Protein AF-A0A954WHQ9-F1 (afdb_monomer_lite)

Secondary structure (DSSP, 8-state):
-PPPTT-EEEEEETTTEEEEEEEETTEEEEEEEEEETTEEEEEEEP-TT-TT---------HHHHH---B-S------EEETTEEEEE--B---TTSS--S-TTS-SEEEEETTT--EEEEE-TTGGG-SS---PPPEEEEETTEEEEEEE-TTSEEEEEESS--BTTB--EEEEEE-S-TT----TTTT-S--B--SPPEEETTEEEEEEB--GGG-----EEEEE-TT--EE-----

Sequence (239 aa):
MKLPEDVKVESAEAGKKWTATAEVNGSSRQFQLMVAGPRLAVFKTITPDDKHEADTIWVVNMMTELGVSQHNMCSCSVTAVGDILFVNTSNGLDESHINLPAPDAPSFMAMDKNTGEIFWTDKSPTTNILHGQWSSPAVAELGGVPQAIFPGGDGWIYSFKADKGKDGQPELLWKFDANPKETKWILGGRGTRNNIIATPVVYDGLVYVAVGQDPEHGEGDGHLWCIDPNKRGDVSPQL

pLDDT: mean 93.21, std 6.47, range [52.84, 98.81]

Structure (mmCIF, N/CA/C/O backbone):
data_AF-A0A954WHQ9-F1
#
_entry.id   AF-A0A954WHQ9-F1
#
loop_
_atom_site.group_PDB
_atom_site.id
_atom_site.type_symbol
_atom_site.label_atom_id
_atom_site.label_alt_id
_atom_site.label_comp_id
_atom_site.label_asym_id
_atom_site.label_entity_id
_atom_site.label_seq_id
_atom_site.pdbx_PDB_ins_code
_atom_site.Cartn_x
_atom_site.Cartn_y
_atom_site.Cartn_z
_atom_site.occupancy
_atom_site.B_iso_or_equiv
_atom_site.auth_seq_id
_atom_site.auth_comp_id
_atom_site.auth_asym_id
_atom_site.auth_atom_id
_atom_site.pdbx_PDB_model_num
ATOM 1 N N . MET A 1 1 ? -40.296 9.180 35.420 1.00 53.56 1 MET A N 1
ATOM 2 C CA . MET A 1 1 ? -40.127 10.121 34.292 1.00 53.56 1 MET A CA 1
ATOM 3 C C . MET A 1 1 ? -40.445 9.354 33.018 1.00 53.56 1 MET A C 1
ATOM 5 O O . MET A 1 1 ? -39.947 8.244 32.885 1.00 53.56 1 MET A O 1
ATOM 9 N N . LYS A 1 2 ? -41.345 9.855 32.164 1.00 74.94 2 LYS A N 1
ATOM 10 C CA . LYS A 1 2 ? -41.648 9.240 30.860 1.00 74.94 2 LYS A CA 1
ATOM 11 C C . LYS A 1 2 ? -40.631 9.770 29.847 1.00 74.94 2 LYS A C 1
ATOM 13 O O . LYS A 1 2 ? -40.282 10.945 29.934 1.00 74.94 2 LYS A O 1
ATOM 18 N N . LEU A 1 3 ? -40.142 8.919 28.948 1.00 74.38 3 LEU A N 1
ATOM 19 C CA . LEU A 1 3 ? -39.324 9.387 27.829 1.00 74.38 3 LEU A CA 1
ATOM 20 C C . LEU A 1 3 ? -40.194 10.238 26.882 1.00 74.38 3 LEU A C 1
ATOM 22 O O . LEU A 1 3 ? -41.397 9.967 26.790 1.00 74.38 3 LEU A O 1
ATOM 26 N N . PRO A 1 4 ? -39.619 11.257 26.221 1.00 80.62 4 PRO A N 1
ATOM 27 C CA . PRO A 1 4 ? -40.280 11.973 25.131 1.00 80.62 4 PRO A CA 1
ATOM 28 C C . PRO A 1 4 ? -40.783 11.016 24.035 1.00 80.62 4 PRO A C 1
ATOM 30 O O . PRO A 1 4 ? -40.204 9.948 23.834 1.00 80.62 4 PRO A O 1
ATOM 33 N N . GLU A 1 5 ? -41.875 11.372 23.352 1.00 79.69 5 GLU A N 1
ATOM 34 C CA . GLU A 1 5 ? -42.552 10.494 22.375 1.00 79.69 5 GLU A CA 1
ATOM 35 C C . GLU A 1 5 ? -41.704 10.173 21.135 1.00 79.69 5 GLU A C 1
ATOM 37 O O . GLU A 1 5 ? -41.919 9.160 20.473 1.00 79.69 5 GLU A O 1
ATOM 42 N N . ASP A 1 6 ? -40.725 11.019 20.836 1.00 84.19 6 ASP A N 1
ATOM 43 C CA . ASP A 1 6 ? -39.768 10.881 19.742 1.00 84.19 6 ASP A CA 1
ATOM 44 C C . ASP A 1 6 ? -38.592 9.947 20.074 1.00 84.19 6 ASP A C 1
ATOM 46 O O . ASP A 1 6 ? -37.839 9.564 19.177 1.00 84.19 6 ASP A O 1
ATOM 50 N N . VAL A 1 7 ? -38.456 9.517 21.335 1.00 89.31 7 VAL A N 1
ATOM 51 C CA . VAL A 1 7 ? -37.446 8.534 21.741 1.00 89.31 7 VAL A CA 1
ATOM 52 C C . VAL A 1 7 ? -37.965 7.121 21.494 1.00 89.31 7 VAL A C 1
ATOM 54 O O . VAL A 1 7 ? -38.896 6.648 22.149 1.00 89.31 7 VAL A O 1
ATOM 57 N N . LYS A 1 8 ? -37.306 6.394 20.592 1.00 93.44 8 LYS A N 1
ATOM 58 C CA . LYS A 1 8 ? -37.552 4.966 20.358 1.00 93.44 8 LYS A CA 1
ATOM 59 C C . LYS A 1 8 ? -36.596 4.134 21.197 1.00 93.44 8 LYS A C 1
ATOM 61 O O . LYS A 1 8 ? -35.404 4.417 21.220 1.00 93.44 8 LYS A O 1
ATOM 66 N N . VAL A 1 9 ? -37.100 3.100 21.868 1.00 92.88 9 VAL A N 1
ATOM 67 C CA . VAL A 1 9 ? -36.272 2.147 22.622 1.00 92.88 9 VAL A CA 1
ATOM 68 C C . VAL A 1 9 ? -36.580 0.735 22.154 1.00 92.88 9 VAL A C 1
ATOM 70 O O . VAL A 1 9 ? -37.711 0.268 22.266 1.00 92.88 9 VAL A O 1
ATOM 73 N N . GLU A 1 10 ? -35.557 0.047 21.664 1.00 94.38 10 GLU A N 1
ATOM 74 C CA . GLU A 1 10 ? -35.633 -1.318 21.152 1.00 94.38 10 GLU A CA 1
ATOM 75 C C . GLU A 1 10 ? -34.781 -2.241 22.027 1.00 94.38 10 GLU A C 1
ATOM 77 O O . GLU A 1 10 ? -33.687 -1.874 22.458 1.00 94.38 10 GLU A O 1
ATOM 82 N N . SER A 1 11 ? -35.276 -3.440 22.345 1.00 92.94 11 SER A N 1
ATOM 83 C CA . S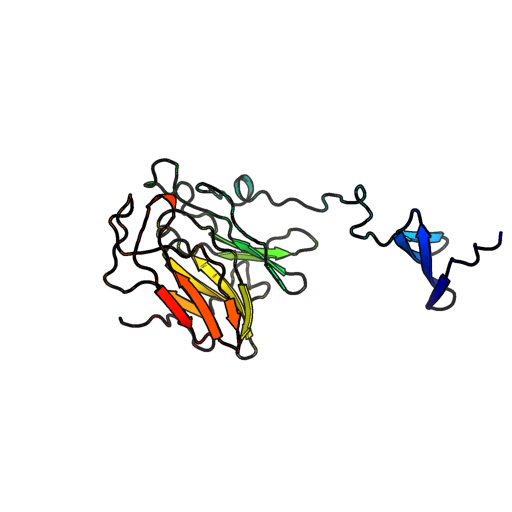ER A 1 11 ? -34.521 -4.402 23.156 1.00 92.94 11 SER A CA 1
ATOM 84 C C . SER A 1 11 ? -33.662 -5.290 22.262 1.00 92.94 11 SER A C 1
ATOM 86 O O . SER A 1 11 ? -34.188 -5.998 21.409 1.00 92.94 11 SER A O 1
ATOM 88 N N . ALA A 1 12 ? -32.348 -5.269 22.491 1.00 87.69 12 ALA A N 1
ATOM 89 C CA . ALA A 1 12 ? -31.396 -6.174 21.849 1.00 87.69 12 ALA A CA 1
ATOM 90 C C . ALA A 1 12 ? -31.233 -7.484 22.646 1.00 87.69 12 ALA A C 1
ATOM 92 O O . ALA A 1 12 ? -31.050 -8.550 22.070 1.00 87.69 12 ALA A O 1
ATOM 93 N N . GLU A 1 13 ? -31.330 -7.413 23.978 1.00 90.69 13 GLU A N 1
ATOM 94 C CA . GLU A 1 13 ? -31.395 -8.569 24.880 1.00 90.69 13 GLU A CA 1
ATOM 95 C C . GLU A 1 13 ? -32.363 -8.228 26.017 1.00 90.69 13 GLU A C 1
ATOM 97 O O . GLU A 1 13 ? -32.126 -7.289 26.786 1.00 90.69 13 GLU A O 1
ATOM 102 N N . ALA A 1 14 ? -33.468 -8.969 26.123 1.00 90.00 14 ALA A N 1
ATOM 103 C CA . ALA A 1 14 ? -34.524 -8.675 27.086 1.00 90.00 14 ALA A CA 1
ATOM 104 C C . ALA A 1 14 ? -33.971 -8.582 28.518 1.00 90.00 14 ALA A C 1
ATOM 106 O O . ALA A 1 14 ? -33.315 -9.497 29.014 1.00 90.00 14 ALA A O 1
ATOM 107 N N . GLY A 1 15 ? -34.224 -7.453 29.183 1.00 88.31 15 GLY A N 1
ATOM 108 C CA . GLY A 1 15 ? -33.775 -7.218 30.558 1.00 88.31 15 GLY A CA 1
ATOM 109 C C . GLY A 1 15 ? -32.288 -6.880 30.716 1.00 88.31 15 GLY A C 1
ATOM 110 O O . GLY A 1 15 ? -31.857 -6.649 31.844 1.00 88.31 15 GLY A O 1
ATOM 111 N N . LYS A 1 16 ? -31.503 -6.830 29.632 1.00 92.94 16 LYS A N 1
ATOM 112 C CA . LYS A 1 16 ? -30.047 -6.632 29.709 1.00 92.94 16 LYS A CA 1
ATOM 113 C C . LYS A 1 16 ? -29.470 -5.624 28.734 1.00 92.94 16 LYS A C 1
ATOM 115 O O . LYS A 1 16 ? -28.504 -4.968 29.113 1.00 92.94 16 LYS A O 1
ATOM 120 N N . LYS A 1 17 ? -29.986 -5.524 27.507 1.00 95.06 17 LYS A N 1
ATOM 121 C CA . LYS A 1 17 ? -29.465 -4.624 26.472 1.00 95.06 17 LYS A CA 1
ATOM 122 C C . LYS A 1 17 ? -30.588 -3.980 25.678 1.00 95.06 17 LYS A C 1
ATOM 124 O O . LYS A 1 17 ? -31.523 -4.653 25.233 1.00 95.06 17 LYS A O 1
ATOM 129 N N . TRP A 1 18 ? -30.449 -2.684 25.449 1.00 95.75 18 TRP A N 1
ATOM 130 C CA . TRP A 1 18 ? -31.379 -1.883 24.669 1.00 95.75 18 TRP A CA 1
ATOM 131 C C . TRP A 1 18 ? -30.626 -0.873 23.825 1.00 95.75 18 TRP A C 1
ATOM 133 O O . TRP A 1 18 ? -29.534 -0.434 24.182 1.00 95.75 18 TRP A O 1
ATOM 143 N N . THR A 1 19 ? -31.263 -0.465 22.745 1.00 95.62 19 THR A N 1
ATOM 144 C CA . THR A 1 19 ? -30.829 0.641 21.912 1.00 95.62 19 THR A CA 1
ATOM 145 C C . THR A 1 19 ? -31.901 1.714 21.985 1.00 95.62 19 THR A C 1
ATOM 147 O O . THR A 1 19 ? -33.063 1.450 21.684 1.00 95.62 19 THR A O 1
ATOM 150 N N . ALA A 1 20 ? -31.523 2.910 22.424 1.00 94.50 20 ALA A N 1
ATOM 151 C CA . ALA A 1 20 ? -32.377 4.086 22.387 1.00 94.50 20 ALA A CA 1
ATOM 152 C C . ALA A 1 20 ? -31.963 4.981 21.217 1.00 94.50 20 ALA A C 1
ATOM 154 O O . ALA A 1 20 ? -30.776 5.254 21.045 1.00 94.50 20 ALA A O 1
ATOM 155 N N . THR A 1 21 ? -32.930 5.463 20.446 1.00 94.25 21 THR A N 1
ATOM 156 C CA . THR A 1 21 ? -32.720 6.390 19.334 1.00 94.25 21 THR A CA 1
ATOM 157 C C . THR A 1 21 ? -33.586 7.626 19.530 1.00 94.25 21 THR A C 1
ATOM 159 O O . THR A 1 21 ? -34.766 7.503 19.855 1.00 94.25 21 THR A O 1
ATOM 162 N N . ALA A 1 22 ? -33.005 8.808 19.341 1.00 92.81 22 ALA A N 1
ATOM 163 C CA . ALA A 1 22 ? -33.682 10.094 19.485 1.00 92.81 22 ALA A CA 1
ATOM 164 C C . ALA A 1 22 ? -33.093 11.129 18.521 1.00 92.81 22 ALA A C 1
ATOM 166 O O . ALA A 1 22 ? -31.920 11.038 18.165 1.00 92.81 22 ALA A O 1
ATOM 167 N N . GLU A 1 23 ? -33.876 12.134 18.141 1.00 90.06 23 GLU A N 1
ATOM 168 C CA . GLU A 1 23 ? -33.361 13.319 17.451 1.00 90.06 23 GLU A CA 1
ATOM 169 C C . GLU A 1 23 ? -32.846 14.330 18.480 1.00 90.06 23 GLU A C 1
ATOM 171 O O . GLU A 1 23 ? -33.575 14.755 19.375 1.00 90.06 23 GLU A O 1
ATOM 176 N N . VAL A 1 24 ? -31.577 14.727 18.375 1.00 86.06 24 VAL A N 1
ATOM 177 C CA . VAL A 1 24 ? -30.962 15.709 19.279 1.00 86.06 24 VAL A CA 1
ATOM 178 C C . VAL A 1 24 ? -30.227 16.744 18.446 1.00 86.06 24 VAL A C 1
ATOM 180 O O . VAL A 1 24 ? -29.284 16.420 17.729 1.00 86.06 24 VAL A O 1
ATOM 183 N N . ASN A 1 25 ? -30.641 18.008 18.565 1.00 84.69 25 ASN A N 1
ATOM 184 C CA . ASN A 1 25 ? -30.066 19.138 17.826 1.00 84.69 25 ASN A CA 1
ATOM 185 C C . ASN A 1 25 ? -30.056 18.943 16.295 1.00 84.69 25 ASN A C 1
ATOM 187 O O . ASN A 1 25 ? -29.132 19.393 15.623 1.00 84.69 25 ASN A O 1
ATOM 191 N N . GLY A 1 26 ? -31.095 18.297 15.754 1.00 87.06 26 GLY A N 1
ATOM 192 C CA . GLY A 1 26 ? -31.253 18.070 14.313 1.00 87.06 26 GLY A CA 1
ATOM 193 C C . GLY A 1 26 ? -30.449 16.894 13.762 1.00 87.06 26 GLY A C 1
ATOM 194 O O . GLY A 1 26 ? -30.305 16.786 12.546 1.00 87.06 26 GLY A O 1
ATOM 195 N N . SER A 1 27 ? -29.927 16.043 14.643 1.00 88.56 27 SER 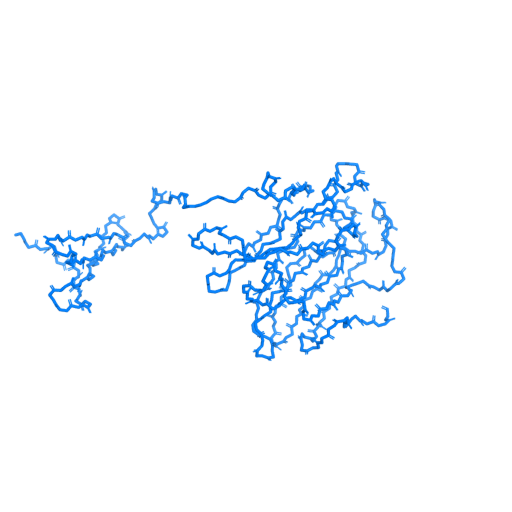A N 1
ATOM 196 C CA . SER A 1 27 ? -29.250 14.820 14.258 1.00 88.56 27 SER A CA 1
ATOM 197 C C . SER A 1 27 ? -29.783 13.614 15.019 1.00 88.56 27 SER A C 1
ATOM 199 O O . SER A 1 27 ? -29.960 13.649 16.243 1.00 88.56 27 SER A O 1
ATOM 201 N N . SER A 1 28 ? -29.905 12.494 14.310 1.00 91.25 28 SER A N 1
ATOM 202 C CA . SER A 1 28 ? -30.234 11.214 14.920 1.00 91.25 28 SER A CA 1
ATOM 203 C C . SER A 1 28 ? -29.101 10.756 15.843 1.00 91.25 28 SER A C 1
ATOM 205 O O . SER A 1 28 ? -27.926 10.711 15.464 1.00 91.25 28 SER A O 1
ATOM 207 N N . ARG A 1 29 ? -29.441 10.430 17.088 1.00 91.94 29 ARG A N 1
ATOM 208 C CA . ARG A 1 29 ? -28.524 9.920 18.109 1.00 91.94 29 ARG A CA 1
ATOM 209 C C . ARG A 1 29 ? -28.966 8.546 18.551 1.00 91.94 29 ARG A C 1
ATOM 211 O O . ARG A 1 29 ? -30.148 8.313 18.793 1.00 91.94 29 ARG A O 1
ATOM 218 N N . GLN A 1 30 ? -27.993 7.657 18.706 1.00 94.38 30 GLN A N 1
ATOM 219 C CA . GLN A 1 30 ? -28.208 6.312 19.207 1.00 94.38 30 GLN A CA 1
ATOM 220 C C . GLN A 1 30 ? -27.392 6.098 20.482 1.00 94.38 30 GLN A C 1
ATOM 222 O O . GLN A 1 30 ? -26.222 6.470 20.558 1.00 94.38 30 GLN A O 1
ATOM 227 N N . PHE A 1 31 ? -28.020 5.485 21.479 1.00 93.38 31 PHE A N 1
ATOM 228 C CA . PHE A 1 31 ? -27.398 5.102 22.735 1.00 93.38 31 PHE A CA 1
ATOM 229 C C . PHE A 1 31 ? -27.609 3.610 22.965 1.00 93.38 31 PHE A C 1
ATOM 231 O O . PHE A 1 31 ? -28.744 3.134 22.954 1.00 93.38 31 PHE A O 1
ATOM 238 N N . GLN A 1 32 ? -26.532 2.870 23.206 1.00 94.50 32 GLN A N 1
ATOM 239 C CA . GLN A 1 32 ? -26.606 1.504 23.706 1.00 94.50 32 GLN A CA 1
ATOM 240 C C . GLN A 1 32 ? -26.638 1.523 25.228 1.00 94.50 32 GLN A C 1
ATOM 242 O O . GLN A 1 32 ? -25.737 2.047 25.879 1.00 94.50 32 GLN A O 1
ATOM 247 N N . LEU A 1 33 ? -27.676 0.928 25.800 1.00 94.62 33 LEU A N 1
ATOM 248 C CA . LEU A 1 33 ? -27.832 0.749 27.233 1.00 94.62 33 LEU A CA 1
ATOM 249 C C . LEU A 1 33 ? -27.623 -0.719 27.562 1.00 94.62 33 LEU A C 1
ATOM 251 O O . LEU A 1 33 ? -28.234 -1.585 26.934 1.00 94.62 33 LEU A O 1
ATOM 255 N N . MET A 1 34 ? -26.810 -1.011 28.571 1.00 95.00 34 MET A N 1
ATOM 256 C CA . MET A 1 34 ? -26.632 -2.381 29.031 1.00 95.00 34 MET A CA 1
ATOM 257 C C . MET A 1 34 ? -26.442 -2.502 30.536 1.00 95.00 34 MET A C 1
ATOM 259 O O . MET A 1 34 ? -25.790 -1.674 31.171 1.00 95.00 34 MET A O 1
ATOM 263 N N . VAL A 1 35 ? -26.980 -3.575 31.109 1.00 94.25 35 VAL A N 1
ATOM 264 C CA . VAL A 1 35 ? -26.699 -3.963 32.493 1.00 94.25 35 VAL A CA 1
ATOM 265 C C . VAL A 1 35 ? -25.327 -4.639 32.537 1.00 94.25 35 VAL A C 1
ATOM 267 O O . VAL A 1 35 ? -25.147 -5.743 32.025 1.00 94.25 35 VAL A O 1
ATOM 270 N N . ALA A 1 36 ? -24.354 -3.970 33.150 1.00 88.12 36 ALA A N 1
ATOM 271 C CA . ALA A 1 36 ? -22.992 -4.448 33.362 1.00 88.12 36 ALA A CA 1
ATOM 272 C C . ALA A 1 36 ? -22.786 -4.739 34.858 1.00 88.12 36 ALA A C 1
ATOM 274 O O . ALA A 1 36 ? -22.373 -3.877 35.641 1.00 88.12 36 ALA A O 1
ATOM 275 N N . GLY A 1 37 ? -23.135 -5.959 35.274 1.00 87.81 37 GLY A N 1
ATOM 276 C CA . GLY A 1 37 ? -23.162 -6.337 36.688 1.00 87.81 37 GLY A CA 1
ATOM 277 C C . GLY A 1 37 ? -24.215 -5.520 37.456 1.00 87.81 37 GLY A C 1
ATOM 278 O O . GLY A 1 37 ? -25.376 -5.532 37.055 1.00 87.81 37 GLY A O 1
ATOM 279 N N . PRO A 1 38 ? -23.857 -4.797 38.536 1.00 92.94 38 PRO A N 1
ATOM 280 C CA . PRO A 1 38 ? -24.808 -3.983 39.297 1.00 92.94 38 PRO A CA 1
ATOM 281 C C . PRO A 1 38 ? -25.076 -2.600 38.677 1.00 92.94 38 PRO A C 1
ATOM 283 O O . PRO A 1 38 ? -25.791 -1.796 39.272 1.00 92.94 38 PRO A O 1
ATOM 286 N N . ARG A 1 39 ? -24.464 -2.272 37.531 1.00 93.94 39 ARG A N 1
ATOM 287 C CA . ARG A 1 39 ? -24.530 -0.938 36.917 1.00 93.94 39 ARG A CA 1
ATOM 288 C C . ARG A 1 39 ? -25.317 -0.964 35.615 1.00 93.94 39 ARG A C 1
ATOM 290 O O . ARG A 1 39 ? -25.234 -1.924 34.856 1.00 93.94 39 ARG A O 1
ATOM 297 N N . LEU A 1 40 ? -26.010 0.134 35.327 1.00 93.06 40 LEU A N 1
ATOM 298 C CA . LEU A 1 40 ? -26.463 0.457 33.978 1.00 93.06 40 LEU A CA 1
ATOM 299 C C . LEU A 1 40 ? -25.361 1.276 33.296 1.00 93.06 40 LEU A C 1
ATOM 301 O O . LEU A 1 40 ? -25.025 2.361 33.766 1.00 93.06 40 LEU A O 1
ATOM 305 N N . ALA A 1 41 ? -24.783 0.744 32.224 1.00 94.44 41 ALA A N 1
ATOM 306 C CA . ALA A 1 41 ? -23.847 1.452 31.361 1.00 94.44 41 ALA A CA 1
ATOM 307 C C . ALA A 1 41 ? -24.594 2.000 30.141 1.00 94.44 41 ALA A C 1
ATOM 309 O O . ALA A 1 41 ? -25.473 1.328 29.598 1.00 94.44 41 ALA A O 1
ATOM 310 N N . VAL A 1 42 ? -24.249 3.217 29.726 1.00 93.50 42 VAL A N 1
ATOM 311 C CA . VAL A 1 42 ? -24.832 3.885 28.560 1.00 93.50 42 VAL A CA 1
ATOM 312 C C . VAL A 1 42 ? -23.690 4.346 27.666 1.00 93.50 42 VAL A C 1
ATOM 314 O O . VAL A 1 42 ? -22.820 5.087 28.115 1.00 93.50 42 VAL A O 1
ATOM 317 N N . PHE A 1 43 ? -23.702 3.907 26.414 1.00 90.19 43 PHE A N 1
ATOM 318 C CA . PHE A 1 43 ? -22.707 4.238 25.402 1.00 90.19 43 PHE A CA 1
ATOM 319 C C . PHE A 1 43 ? -23.389 5.009 24.281 1.00 90.19 43 PHE A C 1
ATOM 321 O O . PHE A 1 43 ? -24.390 4.550 23.738 1.00 90.19 43 PHE A O 1
ATOM 328 N N . LYS A 1 44 ? -22.863 6.180 23.932 1.00 89.44 44 LYS A N 1
ATOM 329 C CA . LYS A 1 44 ? -23.310 6.940 22.763 1.00 89.44 44 LYS A CA 1
ATOM 330 C C . LYS A 1 44 ? -22.628 6.368 21.520 1.00 89.44 44 LYS A C 1
ATOM 332 O O . LYS A 1 44 ? -21.406 6.250 21.499 1.00 89.44 44 LYS A O 1
ATOM 337 N N . THR A 1 45 ? -23.398 6.039 20.490 1.00 89.50 45 THR A N 1
ATOM 338 C CA . THR A 1 45 ? -22.842 5.741 19.168 1.00 89.50 45 THR A CA 1
ATOM 339 C C . THR A 1 45 ? -22.413 7.059 18.532 1.00 89.50 45 THR A C 1
ATOM 341 O O . THR A 1 45 ? -23.255 7.926 18.294 1.00 89.50 45 THR A O 1
ATOM 344 N N . ILE A 1 46 ? -21.114 7.221 18.286 1.00 87.44 46 ILE A N 1
ATOM 345 C CA . ILE A 1 46 ? -20.562 8.415 17.641 1.00 87.44 46 ILE A CA 1
ATOM 346 C C . ILE A 1 46 ? -20.837 8.360 16.135 1.00 87.44 46 ILE A C 1
ATOM 348 O O . ILE A 1 46 ? -20.725 7.309 15.503 1.00 87.44 46 ILE A O 1
ATOM 352 N N . THR A 1 47 ? -21.206 9.500 15.565 1.00 84.94 47 THR A N 1
ATOM 353 C CA . THR A 1 47 ? -21.545 9.683 14.148 1.00 84.94 47 THR A CA 1
ATOM 354 C C . THR A 1 47 ? -20.728 10.833 13.546 1.00 84.94 47 THR A C 1
ATOM 356 O O . THR A 1 47 ? -20.129 11.606 14.292 1.00 84.94 47 THR A O 1
ATOM 359 N N . PRO A 1 48 ? -20.719 11.028 12.214 1.00 85.81 48 PRO A N 1
ATOM 360 C CA . PRO A 1 48 ? -20.077 12.199 11.603 1.00 85.81 48 PRO A CA 1
ATOM 361 C C . PRO A 1 48 ? -20.604 13.564 12.095 1.00 85.81 48 PRO A C 1
ATOM 363 O O . PRO A 1 48 ? -19.916 14.572 11.947 1.00 85.81 48 PRO A O 1
ATOM 366 N N . ASP A 1 49 ? -21.795 13.613 12.706 1.00 85.56 49 ASP A N 1
ATOM 367 C CA . ASP A 1 49 ? -22.356 14.838 13.294 1.00 85.56 49 ASP A CA 1
ATOM 368 C C . ASP A 1 49 ? -21.709 15.216 14.637 1.00 85.56 49 ASP A C 1
ATOM 370 O O . ASP A 1 49 ? -21.869 16.338 15.128 1.00 85.56 49 ASP A O 1
ATOM 374 N N . ASP A 1 50 ? -20.973 14.294 15.249 1.00 85.44 50 ASP A N 1
ATOM 375 C CA . ASP A 1 50 ? -20.339 14.457 16.548 1.00 85.44 50 ASP A CA 1
ATOM 376 C C . ASP A 1 50 ? -18.935 15.067 16.410 1.00 85.44 50 ASP A C 1
ATOM 378 O O . ASP A 1 50 ? -17.909 14.442 16.673 1.00 85.44 50 ASP A O 1
ATOM 382 N N . LYS A 1 51 ? -18.900 16.343 16.010 1.00 82.50 51 LYS A N 1
ATOM 383 C CA . LYS A 1 51 ? -17.689 17.093 15.607 1.00 82.50 51 LYS A CA 1
ATOM 384 C C . LYS A 1 51 ? -16.583 17.227 16.667 1.00 82.50 51 LYS A C 1
ATOM 386 O O . LYS A 1 51 ? -15.515 17.747 16.354 1.00 82.50 51 LYS A O 1
ATOM 391 N N . HIS A 1 52 ? -16.837 16.817 17.908 1.00 82.00 52 HIS A N 1
ATOM 392 C CA . HIS A 1 52 ? -15.920 16.962 19.045 1.00 82.00 52 HIS A CA 1
ATOM 393 C C . HIS A 1 52 ? -15.637 15.644 19.776 1.00 82.00 52 HIS A C 1
ATOM 395 O O . HIS A 1 52 ? -14.999 15.665 20.820 1.00 82.00 52 HIS A O 1
ATOM 401 N N . GLU A 1 53 ? -16.121 14.514 19.256 1.00 77.44 53 GLU A N 1
ATOM 402 C CA . GLU A 1 53 ? -16.005 13.202 19.914 1.00 77.44 53 GLU A CA 1
ATOM 403 C C . GLU A 1 53 ? -14.896 12.331 19.295 1.00 77.44 53 GLU A C 1
ATOM 405 O O . GLU A 1 53 ? -14.765 11.157 19.633 1.00 77.44 53 GLU A O 1
ATOM 410 N N . ALA A 1 54 ? -14.112 12.875 18.358 1.00 76.81 54 ALA A N 1
ATOM 411 C CA . ALA A 1 54 ? -12.956 12.179 17.809 1.00 76.81 54 ALA A CA 1
ATOM 412 C C . ALA A 1 54 ? -11.791 12.247 18.805 1.00 76.81 54 ALA A C 1
ATOM 414 O O . ALA A 1 54 ? -11.371 13.337 19.192 1.00 76.81 54 ALA A O 1
ATOM 415 N N . ASP A 1 55 ? -11.262 11.084 19.179 1.00 80.81 55 ASP A N 1
ATOM 416 C CA . ASP A 1 55 ? -10.074 10.947 20.020 1.00 80.81 55 ASP A CA 1
ATOM 417 C C . ASP A 1 55 ? -8.995 10.145 19.279 1.00 80.81 55 ASP A C 1
ATOM 419 O O . ASP A 1 55 ? -9.287 9.350 18.379 1.00 80.81 55 ASP A O 1
ATOM 423 N N . THR A 1 56 ? -7.735 10.361 19.647 1.00 87.75 56 THR A N 1
ATOM 424 C CA . THR A 1 56 ? -6.604 9.600 19.111 1.00 87.75 56 THR A CA 1
ATOM 425 C C . THR A 1 56 ? -6.448 8.315 19.913 1.00 87.75 56 THR A C 1
ATOM 427 O O . THR A 1 56 ? -5.983 8.335 21.048 1.00 87.75 56 THR A O 1
ATOM 430 N N . ILE A 1 57 ? -6.829 7.183 19.319 1.00 89.81 57 ILE A N 1
ATOM 431 C CA . ILE A 1 57 ? -6.773 5.874 19.992 1.00 89.81 57 ILE A CA 1
ATOM 432 C C . ILE A 1 57 ? -5.343 5.310 19.990 1.00 89.81 57 ILE A C 1
ATOM 434 O O . ILE A 1 57 ? -4.914 4.692 20.961 1.00 89.81 57 ILE A O 1
ATOM 438 N N . TRP A 1 58 ? -4.595 5.549 18.913 1.00 95.19 58 TRP A N 1
ATOM 439 C CA . TRP A 1 58 ? -3.196 5.156 18.763 1.00 95.19 58 TRP A CA 1
ATOM 440 C C . TRP A 1 58 ? -2.496 6.050 17.732 1.00 95.19 58 TRP A C 1
ATOM 442 O O . TRP A 1 58 ? -3.142 6.718 16.923 1.00 95.19 58 TRP A O 1
ATOM 452 N N . VAL A 1 59 ? -1.162 6.060 17.773 1.00 95.69 59 VAL A N 1
ATOM 453 C CA . VAL A 1 59 ? -0.283 6.742 16.813 1.00 95.69 59 VAL A CA 1
ATOM 454 C C . VAL A 1 59 ? 0.877 5.806 16.504 1.00 95.69 59 VAL A C 1
ATOM 456 O O . VAL A 1 59 ? 1.453 5.241 17.429 1.00 95.69 59 VAL A O 1
ATOM 459 N N . VAL A 1 60 ? 1.228 5.679 15.225 1.00 96.00 60 VAL A N 1
ATOM 460 C CA . VAL A 1 60 ? 2.452 5.002 14.775 1.00 96.00 60 VAL A CA 1
ATOM 461 C C . VAL A 1 60 ? 3.321 6.026 14.062 1.00 96.00 60 VAL A C 1
ATOM 463 O O . VAL A 1 60 ? 2.914 6.596 13.047 1.00 96.00 60 VAL A O 1
ATOM 466 N N . ASN A 1 61 ? 4.514 6.287 14.590 1.00 96.06 61 ASN A N 1
ATOM 467 C CA . ASN A 1 61 ? 5.458 7.224 13.994 1.00 96.06 61 ASN A CA 1
ATOM 468 C C . ASN A 1 61 ? 6.462 6.479 13.107 1.00 96.06 61 ASN A C 1
ATOM 470 O O . ASN A 1 61 ? 7.534 6.077 13.555 1.00 96.06 61 ASN A O 1
ATOM 474 N N . MET A 1 62 ? 6.140 6.339 11.819 1.00 96.06 62 MET A N 1
ATOM 475 C CA . MET A 1 62 ? 6.979 5.608 10.857 1.00 96.06 62 MET A CA 1
ATOM 476 C C . MET A 1 62 ? 8.403 6.176 10.717 1.00 96.06 62 MET A C 1
ATOM 478 O O . MET A 1 62 ? 9.327 5.431 10.402 1.00 96.06 62 MET A O 1
ATOM 482 N N . MET A 1 63 ? 8.620 7.468 10.980 1.00 95.25 63 MET A N 1
ATOM 483 C CA . MET A 1 63 ? 9.959 8.060 10.886 1.00 95.25 63 MET A CA 1
ATOM 484 C C . MET A 1 63 ? 10.841 7.638 12.062 1.00 95.25 63 MET A C 1
ATOM 486 O O . MET A 1 63 ? 11.973 7.207 11.864 1.00 95.25 63 MET A O 1
ATOM 490 N N . THR A 1 64 ? 10.336 7.729 13.295 1.00 96.38 64 THR A N 1
ATOM 491 C CA . THR A 1 64 ? 11.140 7.397 14.484 1.00 96.38 64 THR A CA 1
ATOM 492 C C . THR A 1 64 ? 11.152 5.908 14.800 1.00 96.38 64 THR A C 1
ATOM 494 O O . THR A 1 64 ? 12.149 5.410 15.311 1.00 96.38 64 THR A O 1
ATOM 497 N N . GLU A 1 65 ? 10.054 5.200 14.528 1.00 96.19 65 GLU A N 1
ATOM 498 C CA . GLU A 1 65 ? 9.910 3.776 14.856 1.00 96.19 65 GLU A CA 1
ATOM 499 C C . GLU A 1 65 ? 10.442 2.866 13.744 1.00 96.19 65 GLU A C 1
ATOM 501 O O . GLU A 1 65 ? 10.992 1.810 14.043 1.00 96.19 65 GLU A O 1
ATOM 506 N N . LEU A 1 66 ? 10.310 3.273 12.472 1.00 96.44 66 LEU A N 1
ATOM 507 C CA . LEU A 1 66 ? 10.704 2.458 11.311 1.00 96.44 66 LEU A CA 1
ATOM 508 C C . LEU A 1 66 ? 11.859 3.063 10.500 1.00 96.44 66 LEU A C 1
ATOM 510 O O . LEU A 1 66 ? 12.307 2.452 9.532 1.00 96.44 66 LEU A O 1
ATOM 514 N N . GLY A 1 67 ? 12.343 4.250 10.875 1.00 96.69 67 GLY A N 1
ATOM 515 C CA . GLY A 1 67 ? 13.442 4.929 10.187 1.00 96.69 67 GLY A CA 1
ATOM 516 C C . GLY A 1 67 ? 13.079 5.481 8.808 1.00 96.69 67 GLY A C 1
ATOM 517 O O . GLY A 1 67 ? 13.981 5.805 8.045 1.00 96.69 67 GLY A O 1
ATOM 518 N N . VAL A 1 68 ? 11.789 5.569 8.466 1.00 96.81 68 VAL A N 1
ATOM 519 C CA . VAL A 1 68 ? 11.329 6.031 7.147 1.00 96.81 68 VAL A CA 1
ATOM 520 C C . VAL A 1 68 ? 11.754 7.479 6.909 1.00 96.81 68 VAL A C 1
ATOM 522 O O . VAL A 1 68 ? 11.540 8.344 7.760 1.00 96.81 68 VAL A O 1
ATOM 525 N N . SER A 1 69 ? 12.301 7.752 5.723 1.00 96.00 69 SER A N 1
ATOM 526 C CA . SER A 1 69 ? 12.622 9.101 5.260 1.00 96.00 69 SER A CA 1
ATOM 527 C C . SER A 1 69 ? 11.755 9.425 4.052 1.00 96.00 69 SER A C 1
ATOM 529 O O . SER A 1 69 ? 11.914 8.851 2.979 1.00 96.00 69 SER A O 1
ATOM 531 N N . GLN A 1 70 ? 10.764 10.287 4.261 1.00 93.75 70 GLN A N 1
ATOM 532 C CA . GLN A 1 70 ? 9.782 10.598 3.231 1.00 93.75 70 GLN A CA 1
ATOM 533 C C . GLN A 1 70 ? 10.346 11.587 2.222 1.00 93.75 70 GLN A C 1
ATOM 535 O O . GLN A 1 70 ? 10.958 12.579 2.617 1.00 93.75 70 GLN A O 1
ATOM 540 N N . HIS A 1 71 ? 10.061 11.351 0.941 1.00 92.75 71 HIS A N 1
ATOM 541 C CA . HIS A 1 71 ? 10.427 12.281 -0.123 1.00 92.75 71 HIS A CA 1
ATOM 542 C C . HIS A 1 71 ? 9.225 13.093 -0.605 1.00 92.75 71 HIS A C 1
ATOM 544 O O . HIS A 1 71 ? 8.195 12.515 -0.960 1.00 92.75 71 HIS A O 1
ATOM 550 N N . ASN A 1 72 ? 9.373 14.420 -0.640 1.00 87.06 72 ASN A N 1
ATOM 551 C CA . ASN A 1 72 ? 8.382 15.443 -1.016 1.00 87.06 72 ASN A CA 1
ATOM 552 C C . ASN A 1 72 ? 7.064 15.464 -0.208 1.00 87.06 72 ASN A C 1
ATOM 554 O O . ASN A 1 72 ? 6.683 16.505 0.324 1.00 87.06 72 ASN A O 1
ATOM 558 N N . MET A 1 73 ? 6.345 14.345 -0.108 1.00 82.81 73 MET A N 1
ATOM 559 C CA . MET A 1 73 ? 5.070 14.221 0.604 1.00 82.81 73 MET A CA 1
ATOM 560 C C . MET A 1 73 ? 4.849 12.773 1.060 1.00 82.81 73 MET A C 1
ATOM 562 O O . MET A 1 73 ? 5.141 11.833 0.321 1.00 82.81 73 MET A O 1
ATOM 566 N N . CYS A 1 74 ? 4.226 12.577 2.227 1.00 86.75 74 CYS A N 1
ATOM 567 C CA . CYS A 1 74 ? 3.549 11.314 2.525 1.00 86.75 74 CYS A CA 1
ATOM 568 C C . CYS A 1 74 ? 2.236 11.245 1.736 1.00 86.75 74 CYS A C 1
ATOM 570 O O . CYS A 1 74 ? 1.313 12.022 1.983 1.00 86.75 74 CYS A O 1
ATOM 572 N N . SER A 1 75 ? 2.137 10.302 0.802 1.00 90.81 75 SER A N 1
ATOM 573 C CA . SER A 1 75 ? 0.931 10.088 0.001 1.00 90.81 75 SER A CA 1
ATOM 574 C C . SER A 1 75 ? 0.508 8.631 0.090 1.00 90.81 75 SER A C 1
ATOM 576 O O . SER A 1 75 ? 1.097 7.745 -0.525 1.00 90.81 75 SER A O 1
ATOM 578 N N . CYS A 1 76 ? -0.529 8.392 0.888 1.00 94.81 76 CYS A N 1
ATOM 579 C CA . CYS A 1 76 ? -1.170 7.096 1.010 1.00 94.81 76 CYS A CA 1
ATOM 580 C C . CYS A 1 76 ? -2.603 7.280 1.510 1.00 94.81 76 CYS A C 1
ATOM 582 O O . CYS A 1 76 ? -2.836 7.624 2.669 1.00 94.81 76 CYS A O 1
ATOM 584 N N . SER A 1 77 ? -3.579 6.979 0.658 1.00 95.88 77 SER A N 1
ATOM 585 C CA . SER A 1 77 ? -4.922 6.642 1.122 1.00 95.88 77 SER A CA 1
ATOM 586 C C . SER A 1 77 ? -4.850 5.250 1.739 1.00 95.88 77 SER A C 1
ATOM 588 O O . SER A 1 77 ? -4.810 4.244 1.028 1.00 95.88 77 SER A O 1
ATOM 590 N N . VAL A 1 78 ? -4.751 5.199 3.069 1.00 96.31 78 VAL A N 1
ATOM 591 C CA . VAL A 1 78 ? -4.669 3.941 3.820 1.00 96.31 78 VAL A CA 1
ATOM 592 C C . VAL A 1 78 ? -5.848 3.052 3.438 1.00 96.31 78 VAL A C 1
ATOM 594 O O . VAL A 1 78 ? -7.006 3.446 3.577 1.00 96.31 78 VAL A O 1
ATOM 597 N N . THR A 1 79 ? -5.548 1.850 2.950 1.00 96.44 79 THR A N 1
ATOM 598 C CA . THR A 1 79 ? -6.576 0.906 2.502 1.00 96.44 79 THR A CA 1
ATOM 599 C C . THR A 1 79 ? -6.800 -0.148 3.571 1.00 96.44 79 THR A C 1
ATOM 601 O O . THR A 1 79 ? -5.843 -0.694 4.113 1.00 96.44 79 THR A O 1
ATOM 604 N N . ALA A 1 80 ? -8.061 -0.435 3.883 1.00 96.06 80 ALA A N 1
ATOM 605 C CA . ALA A 1 80 ? -8.435 -1.369 4.936 1.00 96.06 80 ALA A CA 1
ATOM 606 C C . ALA A 1 80 ? -9.159 -2.597 4.373 1.00 96.06 80 ALA A C 1
ATOM 608 O O . ALA A 1 80 ? -10.042 -2.457 3.526 1.00 96.06 80 ALA A O 1
ATOM 609 N N . VAL A 1 81 ? -8.854 -3.781 4.907 1.00 94.81 81 VAL A N 1
ATOM 610 C CA . VAL A 1 81 ? -9.671 -4.993 4.742 1.00 94.81 81 VAL A CA 1
ATOM 611 C C . VAL A 1 81 ? -9.883 -5.638 6.101 1.00 94.81 81 VAL A C 1
ATOM 613 O O . VAL A 1 81 ? -8.938 -6.072 6.759 1.00 94.81 81 VAL A O 1
ATOM 616 N N . GLY A 1 82 ? -11.147 -5.678 6.531 1.00 95.06 82 GLY A N 1
ATOM 617 C CA . GLY A 1 82 ? -11.491 -6.039 7.903 1.00 95.06 82 GLY A CA 1
ATOM 618 C C . GLY A 1 82 ? -10.766 -5.128 8.897 1.00 95.06 82 GLY A C 1
ATOM 619 O O . GLY A 1 82 ? -10.903 -3.904 8.839 1.00 95.06 82 GLY A O 1
ATOM 620 N N . ASP A 1 83 ? -9.971 -5.744 9.769 1.00 97.12 83 ASP A N 1
ATOM 621 C CA . ASP A 1 83 ? -9.177 -5.071 10.801 1.00 97.12 83 ASP A CA 1
ATOM 622 C C . ASP A 1 83 ? -7.715 -4.821 10.392 1.00 97.12 83 ASP A C 1
ATOM 62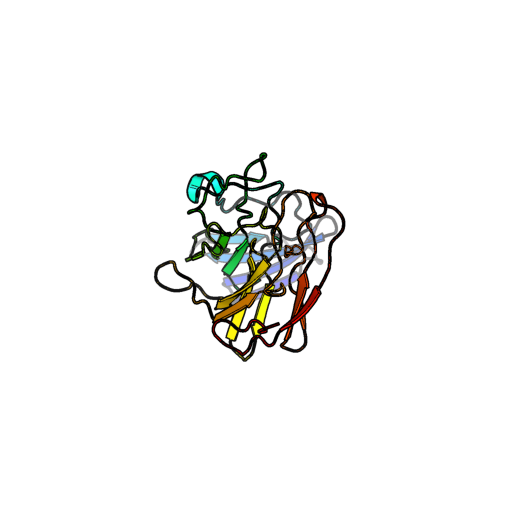4 O O . ASP A 1 83 ? -6.912 -4.407 11.224 1.00 97.12 83 ASP A O 1
ATOM 628 N N . ILE A 1 84 ? -7.344 -5.072 9.133 1.00 98.56 84 ILE A N 1
ATOM 629 C CA . ILE A 1 84 ? -5.983 -4.848 8.634 1.00 98.56 84 ILE A CA 1
ATOM 630 C C . ILE A 1 84 ? -5.951 -3.558 7.816 1.00 98.56 84 ILE A C 1
ATOM 632 O O . ILE A 1 84 ? -6.754 -3.382 6.898 1.00 98.56 84 ILE A O 1
ATOM 636 N N . LEU A 1 85 ? -5.010 -2.673 8.134 1.00 98.69 85 LEU A N 1
ATOM 637 C CA . LEU A 1 85 ? -4.657 -1.500 7.338 1.00 98.69 85 LEU A CA 1
ATOM 638 C C . LEU A 1 85 ? -3.395 -1.791 6.529 1.00 98.69 85 LEU A C 1
ATOM 640 O O . LEU A 1 85 ? -2.443 -2.338 7.076 1.00 98.69 85 LEU A O 1
ATOM 644 N N . PHE A 1 86 ? -3.373 -1.370 5.269 1.00 98.62 86 PHE A N 1
ATOM 645 C CA . PHE A 1 86 ? -2.218 -1.435 4.378 1.00 98.62 86 PHE A CA 1
ATOM 646 C C . PHE A 1 86 ? -1.733 -0.023 4.055 1.00 98.62 86 PHE A C 1
ATOM 648 O O . PHE A 1 86 ? -2.525 0.834 3.642 1.00 98.62 86 PHE A O 1
ATOM 655 N N . VAL A 1 87 ? -0.436 0.216 4.248 1.00 98.25 87 VAL A N 1
ATOM 656 C CA . VAL A 1 87 ? 0.151 1.561 4.253 1.00 98.25 87 VAL A CA 1
ATOM 657 C C . VAL A 1 87 ? 1.412 1.593 3.393 1.00 98.25 87 VAL A C 1
ATOM 659 O O . VAL A 1 87 ? 2.348 0.834 3.634 1.00 98.25 87 VAL A O 1
ATOM 662 N N . ASN A 1 88 ? 1.440 2.493 2.407 1.00 97.69 88 ASN A N 1
ATOM 663 C CA . ASN A 1 88 ? 2.671 2.939 1.755 1.00 97.69 88 ASN A CA 1
ATOM 664 C C . ASN A 1 88 ? 3.353 3.964 2.671 1.00 97.69 88 ASN A C 1
ATOM 666 O O . ASN A 1 88 ? 2.718 4.928 3.102 1.00 97.69 88 ASN A O 1
ATOM 670 N N . THR A 1 89 ? 4.628 3.748 2.987 1.00 96.88 89 THR A N 1
ATOM 671 C CA . THR A 1 89 ? 5.367 4.580 3.950 1.00 96.88 89 THR A CA 1
ATOM 672 C C . THR A 1 89 ? 5.879 5.892 3.351 1.00 96.88 89 THR A C 1
ATOM 674 O O . THR A 1 89 ? 6.249 6.806 4.092 1.00 96.88 89 THR A O 1
ATOM 677 N N . SER A 1 90 ? 5.891 5.991 2.020 1.00 96.31 90 SER A N 1
ATOM 678 C CA . SER A 1 90 ? 6.484 7.080 1.245 1.00 96.31 90 SER A CA 1
ATOM 679 C C . SER A 1 90 ? 7.996 7.250 1.405 1.00 96.31 90 SER A C 1
ATOM 681 O O . SER A 1 90 ? 8.510 8.332 1.125 1.00 96.31 90 SER A O 1
ATOM 683 N N . ASN A 1 91 ? 8.715 6.194 1.808 1.00 97.06 91 ASN A N 1
ATOM 684 C CA . ASN A 1 91 ? 10.179 6.199 1.839 1.00 97.06 91 ASN A CA 1
ATOM 685 C C . ASN A 1 91 ? 10.756 6.595 0.465 1.00 97.06 91 ASN A C 1
ATOM 687 O O . ASN A 1 91 ? 10.258 6.149 -0.571 1.00 97.06 91 ASN A O 1
ATOM 691 N N . GLY A 1 92 ? 11.781 7.441 0.437 1.00 95.81 92 GLY A N 1
ATOM 692 C CA . GLY A 1 92 ? 12.308 7.981 -0.814 1.00 95.81 92 GLY A CA 1
ATOM 693 C C . GLY A 1 92 ? 13.652 8.680 -0.671 1.00 95.81 92 GLY A C 1
ATOM 694 O O . GLY A 1 92 ? 14.302 8.592 0.369 1.00 95.81 92 GLY A O 1
ATOM 695 N N . LEU A 1 93 ? 14.087 9.321 -1.755 1.00 95.12 93 LEU A N 1
ATOM 696 C CA . LEU A 1 93 ? 15.365 10.031 -1.811 1.00 95.12 93 LEU A CA 1
ATOM 697 C C . LEU A 1 93 ? 15.371 11.290 -0.925 1.00 95.12 93 LEU A C 1
ATOM 699 O O . LEU A 1 93 ? 14.340 11.728 -0.426 1.00 95.12 93 LEU A O 1
ATOM 703 N N . ASP A 1 94 ? 16.556 11.858 -0.710 1.00 93.25 94 ASP A N 1
ATOM 704 C CA . ASP A 1 94 ? 16.711 13.185 -0.110 1.00 93.25 94 ASP A CA 1
ATOM 705 C C . ASP A 1 94 ? 16.444 14.319 -1.118 1.00 93.25 94 ASP A C 1
ATOM 707 O O . ASP A 1 94 ? 16.241 14.100 -2.313 1.00 93.25 94 ASP A O 1
ATOM 711 N N . GLU A 1 95 ? 16.531 15.562 -0.641 1.00 90.06 95 GLU A N 1
ATOM 712 C CA . GLU A 1 95 ? 16.386 16.788 -1.442 1.00 90.06 95 GLU A CA 1
ATOM 713 C C . GLU A 1 95 ? 17.390 16.920 -2.604 1.00 90.06 95 GLU A C 1
ATOM 715 O O . GLU A 1 95 ? 17.201 17.748 -3.493 1.00 90.06 95 GLU A O 1
ATOM 720 N N . SER A 1 96 ? 18.470 16.128 -2.614 1.00 89.94 96 SER A N 1
ATOM 721 C CA . SER A 1 96 ? 19.408 16.098 -3.742 1.00 89.94 96 SER A CA 1
ATOM 722 C C . SER A 1 96 ? 18.913 15.223 -4.894 1.00 89.94 96 SER A C 1
ATOM 724 O O . SER A 1 96 ? 19.474 15.289 -5.989 1.00 89.94 96 SER A O 1
ATOM 726 N N . HIS A 1 97 ? 17.883 14.405 -4.650 1.00 89.12 97 HIS A N 1
ATOM 727 C CA . HIS A 1 97 ? 17.320 13.418 -5.574 1.00 89.12 97 HIS A CA 1
ATOM 728 C C . HIS A 1 97 ? 18.339 12.361 -6.024 1.00 89.12 97 HIS A C 1
ATOM 730 O O . HIS A 1 97 ? 18.233 11.795 -7.114 1.00 89.12 97 HIS A O 1
ATOM 736 N N . ILE A 1 98 ? 19.356 12.114 -5.192 1.00 89.44 98 ILE A N 1
ATOM 737 C CA . ILE A 1 98 ? 20.457 11.187 -5.485 1.00 89.44 98 ILE A CA 1
ATOM 738 C C . ILE A 1 98 ? 20.610 10.149 -4.376 1.00 89.44 98 ILE A C 1
ATOM 740 O O . ILE A 1 98 ? 20.766 8.965 -4.677 1.00 89.44 98 ILE A O 1
ATOM 744 N N . ASN A 1 99 ? 20.585 10.557 -3.104 1.00 94.00 99 ASN A N 1
ATOM 745 C CA . ASN A 1 99 ? 20.822 9.629 -2.001 1.00 94.00 99 ASN A CA 1
ATOM 746 C C . ASN A 1 99 ? 19.502 9.112 -1.442 1.00 94.00 99 ASN A C 1
ATOM 748 O O . ASN A 1 99 ? 18.560 9.877 -1.273 1.00 94.00 99 ASN A O 1
ATOM 752 N N . LEU A 1 100 ? 19.467 7.827 -1.093 1.00 96.19 100 LEU A N 1
ATOM 753 C CA . LEU A 1 100 ? 18.391 7.224 -0.313 1.00 96.19 100 LEU A CA 1
ATOM 754 C C . LEU A 1 100 ? 18.803 7.223 1.169 1.00 96.19 100 LEU A C 1
ATOM 756 O O . LEU A 1 100 ? 19.674 6.428 1.531 1.00 96.19 100 LEU A O 1
ATOM 760 N N . PRO A 1 101 ? 18.224 8.078 2.036 1.00 96.81 101 PRO A N 1
ATOM 761 C CA . PRO A 1 101 ? 18.671 8.210 3.427 1.00 96.81 101 PRO A CA 1
ATOM 762 C C . PRO A 1 101 ? 18.402 6.965 4.269 1.00 96.81 101 PRO A C 1
ATOM 764 O O . PRO A 1 101 ? 19.159 6.656 5.187 1.00 96.81 101 PRO A O 1
ATOM 767 N N . ALA A 1 102 ? 17.320 6.252 3.950 1.00 96.94 102 ALA A N 1
ATOM 768 C CA . ALA A 1 102 ? 16.824 5.123 4.720 1.00 96.94 102 ALA A CA 1
ATOM 769 C C . ALA A 1 102 ? 16.670 3.864 3.840 1.00 96.94 102 ALA A C 1
ATOM 771 O O . ALA A 1 102 ? 15.550 3.426 3.575 1.00 96.94 102 ALA A O 1
ATOM 772 N N . PRO A 1 103 ? 17.780 3.263 3.365 1.00 96.00 103 PRO A N 1
ATOM 773 C CA . PRO A 1 103 ? 17.747 2.142 2.417 1.00 96.00 103 PRO A CA 1
ATOM 774 C C . PRO A 1 103 ? 17.189 0.838 3.005 1.00 96.00 103 PRO A C 1
ATOM 776 O O . PRO A 1 103 ? 16.765 -0.044 2.258 1.00 96.00 103 PRO A O 1
ATOM 779 N N . ASP A 1 104 ? 17.195 0.716 4.334 1.00 96.00 104 ASP A N 1
ATOM 780 C CA . ASP A 1 104 ? 16.670 -0.441 5.062 1.00 96.00 104 ASP A CA 1
ATOM 781 C C . ASP A 1 104 ? 15.267 -0.207 5.643 1.00 96.00 104 ASP A C 1
ATOM 783 O O . ASP A 1 104 ? 14.679 -1.136 6.201 1.00 96.00 104 ASP A O 1
ATOM 787 N N . ALA A 1 105 ? 14.722 1.010 5.519 1.00 97.50 105 ALA A N 1
ATOM 788 C CA . ALA A 1 105 ? 13.377 1.313 5.991 1.00 97.50 105 ALA A CA 1
ATOM 789 C C . ALA A 1 105 ? 12.317 0.650 5.096 1.00 97.50 105 ALA A C 1
ATOM 791 O O . ALA A 1 105 ? 12.532 0.467 3.892 1.00 97.50 105 ALA A O 1
ATOM 792 N N . PRO A 1 106 ? 11.160 0.280 5.665 1.00 97.69 106 PRO A N 1
ATOM 793 C CA . PRO A 1 106 ? 10.102 -0.341 4.897 1.00 97.69 106 PRO A CA 1
ATOM 794 C C . PRO A 1 106 ? 9.428 0.659 3.960 1.00 97.69 106 PRO A C 1
ATOM 796 O O . PRO A 1 106 ? 9.308 1.846 4.264 1.00 97.69 106 PRO A O 1
ATOM 799 N N . SER A 1 107 ? 8.933 0.139 2.845 1.00 97.81 107 SER A N 1
ATOM 800 C CA . SER A 1 107 ? 8.175 0.865 1.824 1.00 97.81 107 SER A CA 1
ATOM 801 C C . SER A 1 107 ? 6.679 0.546 1.893 1.00 97.81 107 SER A C 1
ATOM 803 O O . SER A 1 107 ? 5.845 1.369 1.514 1.00 97.81 107 SER A O 1
ATOM 805 N N . PHE A 1 108 ? 6.327 -0.634 2.412 1.00 98.44 108 PHE A N 1
ATOM 806 C CA . PHE A 1 108 ? 4.950 -1.088 2.574 1.00 98.44 108 PHE A CA 1
ATOM 807 C C . PHE A 1 108 ? 4.775 -1.836 3.895 1.00 98.44 108 PHE A C 1
ATOM 809 O O . PHE A 1 108 ? 5.702 -2.482 4.382 1.00 98.44 108 PHE A O 1
ATOM 816 N N . MET A 1 109 ? 3.596 -1.752 4.503 1.00 98.44 109 MET A N 1
ATOM 817 C CA . MET A 1 109 ? 3.321 -2.426 5.773 1.00 98.44 109 MET A CA 1
ATOM 818 C C . MET A 1 109 ? 1.845 -2.766 5.941 1.00 98.44 109 MET A C 1
ATOM 820 O O . MET A 1 109 ? 0.976 -2.094 5.376 1.00 98.44 109 MET A O 1
ATOM 824 N N . ALA A 1 110 ? 1.580 -3.773 6.774 1.00 98.75 110 ALA A N 1
ATOM 825 C CA . ALA A 1 110 ? 0.250 -4.065 7.289 1.00 98.75 110 ALA A CA 1
ATOM 826 C C . ALA A 1 110 ? 0.203 -3.933 8.811 1.00 98.75 110 ALA A C 1
ATOM 828 O O . ALA A 1 110 ? 1.124 -4.358 9.511 1.00 98.75 110 ALA A O 1
ATOM 829 N N . MET A 1 111 ? -0.891 -3.378 9.325 1.00 98.44 111 MET A N 1
ATOM 830 C CA . MET A 1 111 ? -1.065 -3.111 10.753 1.00 98.44 111 MET A CA 1
ATOM 831 C C . MET A 1 111 ? -2.507 -3.322 11.219 1.00 98.44 111 MET A C 1
ATOM 833 O O . MET A 1 111 ? -3.446 -3.285 10.421 1.00 98.44 111 M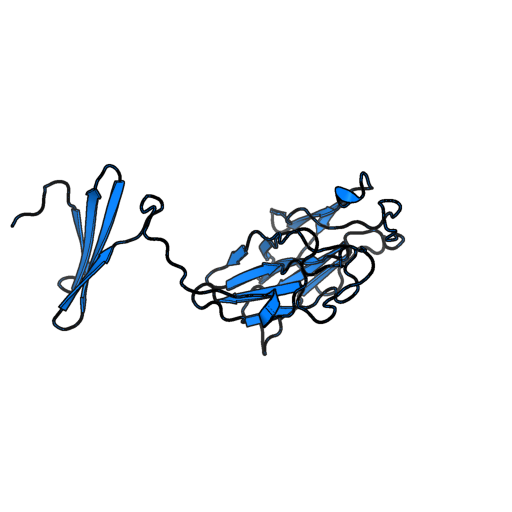ET A O 1
ATOM 837 N N . ASP A 1 112 ? -2.683 -3.541 12.516 1.00 98.31 112 ASP A N 1
ATOM 838 C CA . ASP A 1 112 ? -3.983 -3.675 13.161 1.00 98.31 112 ASP A CA 1
ATOM 839 C C . ASP A 1 112 ? -4.671 -2.308 13.268 1.00 98.31 112 ASP A C 1
ATOM 841 O O . ASP A 1 112 ? -4.158 -1.367 13.879 1.00 98.31 112 ASP A O 1
ATOM 845 N N . LYS A 1 113 ? -5.869 -2.203 12.696 1.00 96.88 113 LYS A N 1
ATOM 846 C CA . LYS A 1 113 ? -6.693 -0.989 12.704 1.00 96.88 113 LYS A CA 1
ATOM 847 C C . LYS A 1 113 ? -7.092 -0.539 14.112 1.00 96.88 113 LYS A C 1
ATOM 849 O O . LYS A 1 113 ? -7.358 0.643 14.329 1.00 96.88 113 LYS A O 1
ATOM 854 N N . ASN A 1 114 ? -7.194 -1.466 15.055 1.00 96.19 114 ASN A N 1
ATOM 855 C CA . ASN A 1 114 ? -7.727 -1.214 16.388 1.00 96.19 114 ASN A CA 1
ATOM 856 C C . ASN A 1 114 ? -6.624 -0.887 17.398 1.00 96.19 114 ASN A C 1
ATOM 858 O O . ASN A 1 114 ? -6.884 -0.142 18.342 1.00 96.19 114 ASN A O 1
ATOM 862 N N . THR A 1 115 ? -5.413 -1.419 17.209 1.00 96.75 115 THR A N 1
ATOM 863 C CA . THR A 1 115 ? -4.312 -1.266 18.178 1.00 96.75 115 THR A CA 1
ATOM 864 C C . THR A 1 115 ? -3.123 -0.463 17.659 1.00 96.75 115 THR A C 1
ATOM 866 O O . THR A 1 115 ? -2.348 0.038 18.469 1.00 96.75 115 THR A O 1
ATOM 869 N N . GLY A 1 116 ? -2.958 -0.343 16.339 1.00 97.06 116 GLY A N 1
ATOM 870 C CA . GLY A 1 116 ? -1.757 0.225 15.729 1.00 97.06 116 GLY A CA 1
ATOM 871 C C . GLY A 1 116 ? -0.568 -0.743 15.660 1.00 97.06 116 GLY A C 1
ATOM 872 O O . GLY A 1 116 ? 0.502 -0.357 15.199 1.00 97.06 116 GLY A O 1
ATOM 873 N N . GLU A 1 117 ? -0.726 -1.998 16.094 1.00 98.00 117 GLU A N 1
ATOM 874 C CA . GLU A 1 117 ? 0.334 -3.010 16.024 1.00 98.00 117 GLU A CA 1
ATOM 875 C C . GLU A 1 117 ? 0.690 -3.341 14.570 1.00 98.00 117 GLU A C 1
ATOM 877 O O . GLU A 1 117 ? -0.185 -3.597 13.746 1.00 98.00 117 GLU A O 1
ATOM 882 N N . ILE A 1 118 ? 1.983 -3.378 14.254 1.00 98.56 118 ILE A N 1
ATOM 883 C CA . ILE A 1 118 ? 2.474 -3.727 12.919 1.00 98.56 118 ILE A CA 1
ATOM 884 C C . ILE A 1 118 ? 2.548 -5.249 12.797 1.00 98.56 118 ILE A C 1
ATOM 886 O O . ILE A 1 118 ? 3.303 -5.894 13.521 1.00 98.56 118 ILE A O 1
ATOM 890 N N . PHE A 1 119 ? 1.801 -5.823 11.853 1.00 98.69 119 PHE A N 1
ATOM 891 C CA . PHE A 1 119 ? 1.854 -7.258 11.571 1.00 98.69 119 PHE A CA 1
ATOM 892 C C . PHE A 1 119 ? 3.098 -7.633 10.777 1.00 98.69 119 PHE A C 1
ATOM 894 O O . PHE A 1 119 ? 3.760 -8.620 11.090 1.00 98.69 119 PHE A O 1
ATOM 901 N N . TRP A 1 120 ? 3.407 -6.857 9.740 1.00 98.81 120 TRP A N 1
ATOM 902 C CA . TRP A 1 120 ? 4.579 -7.065 8.902 1.00 98.81 120 TRP A CA 1
ATOM 903 C C . TRP A 1 120 ? 4.970 -5.794 8.166 1.00 98.81 120 TRP A C 1
ATOM 905 O O . TRP A 1 120 ? 4.163 -4.878 7.972 1.00 98.81 120 TRP A O 1
ATOM 915 N N . THR A 1 121 ? 6.216 -5.779 7.709 1.00 98.69 121 THR A N 1
ATOM 916 C CA . THR A 1 121 ? 6.755 -4.748 6.831 1.00 98.69 121 THR A CA 1
ATOM 917 C C . THR A 1 121 ? 7.419 -5.386 5.616 1.00 98.69 121 THR A C 1
ATOM 919 O O . THR A 1 121 ? 7.921 -6.506 5.675 1.00 98.69 121 THR A O 1
ATOM 922 N N . ASP A 1 122 ? 7.411 -4.671 4.499 1.00 98.62 122 ASP A N 1
ATOM 923 C CA . ASP A 1 122 ? 8.146 -5.007 3.290 1.00 98.62 122 ASP A CA 1
ATOM 924 C C . ASP A 1 122 ? 8.990 -3.810 2.861 1.00 98.62 122 ASP A C 1
ATOM 926 O O . ASP A 1 122 ? 8.569 -2.653 2.941 1.00 98.62 122 ASP A O 1
ATOM 930 N N . LYS A 1 123 ? 10.205 -4.106 2.407 1.00 97.31 123 LYS A N 1
ATOM 931 C CA . LYS A 1 123 ? 11.176 -3.101 1.979 1.00 97.31 123 LYS A CA 1
ATOM 932 C C . LYS A 1 123 ? 11.340 -3.034 0.471 1.00 97.31 123 LYS A C 1
ATOM 934 O O . LYS A 1 123 ? 12.275 -2.388 0.020 1.00 97.31 123 LYS A O 1
ATOM 939 N N . SER A 1 124 ? 10.517 -3.721 -0.321 1.00 97.38 124 SER A N 1
ATOM 940 C CA . SER A 1 124 ? 10.593 -3.606 -1.777 1.00 97.38 124 SER A CA 1
ATOM 941 C C . SER A 1 124 ? 10.257 -2.161 -2.177 1.00 97.38 124 SER A C 1
ATOM 943 O O . SER A 1 124 ? 9.263 -1.618 -1.704 1.00 97.38 124 SER A O 1
ATOM 945 N N . PRO A 1 125 ? 11.053 -1.506 -3.034 1.00 96.69 125 PRO A N 1
ATOM 946 C CA . PRO A 1 125 ? 12.063 -2.092 -3.915 1.00 96.69 125 PRO A CA 1
ATOM 947 C C . PRO A 1 125 ? 13.516 -1.891 -3.440 1.00 96.69 125 PRO A C 1
ATOM 949 O O . PRO A 1 125 ? 14.444 -1.896 -4.251 1.00 96.69 125 PRO A O 1
ATOM 952 N N . THR A 1 126 ? 13.706 -1.700 -2.135 1.00 95.38 126 THR A N 1
ATOM 953 C CA . THR A 1 126 ? 14.958 -1.404 -1.430 1.00 95.38 126 THR A CA 1
ATOM 954 C C . THR A 1 126 ? 15.618 -0.139 -1.963 1.00 95.38 126 THR A C 1
ATOM 956 O O . THR A 1 126 ? 15.044 0.942 -1.899 1.00 95.38 126 THR A O 1
ATOM 959 N N . THR A 1 127 ? 16.812 -0.256 -2.529 1.00 95.88 127 THR A N 1
ATOM 960 C CA . THR A 1 127 ? 17.593 0.861 -3.052 1.00 95.88 127 THR A CA 1
ATOM 961 C C . THR A 1 127 ? 17.207 1.249 -4.476 1.00 95.88 127 THR A C 1
ATOM 963 O O . THR A 1 127 ? 17.825 2.148 -5.032 1.00 95.88 127 THR A O 1
ATOM 966 N N . ASN A 1 128 ? 16.225 0.579 -5.091 1.00 95.75 128 ASN A N 1
ATOM 967 C CA . ASN A 1 128 ? 15.805 0.860 -6.471 1.00 95.75 128 ASN A CA 1
ATOM 968 C C . ASN A 1 128 ? 14.715 1.938 -6.577 1.00 95.75 128 ASN A C 1
ATOM 970 O O . ASN A 1 128 ? 14.137 2.111 -7.649 1.00 95.75 128 ASN A O 1
ATOM 974 N N . ILE A 1 129 ? 14.412 2.645 -5.485 1.00 96.12 129 ILE A N 1
ATOM 975 C CA . ILE A 1 129 ? 13.472 3.768 -5.502 1.00 96.12 129 ILE A CA 1
ATOM 976 C C . ILE A 1 129 ? 14.006 4.837 -6.466 1.00 96.12 129 ILE A C 1
ATOM 978 O O . ILE A 1 129 ? 15.122 5.325 -6.301 1.00 96.12 129 ILE A O 1
ATOM 982 N N . LEU A 1 130 ? 13.212 5.184 -7.483 1.00 93.94 130 LEU A N 1
ATOM 983 C CA . LEU A 1 130 ? 13.587 6.149 -8.519 1.00 93.94 130 LEU A CA 1
ATOM 984 C C . LEU A 1 130 ? 13.635 7.573 -7.964 1.00 93.94 130 LEU A C 1
ATOM 986 O O . LEU A 1 130 ? 14.555 8.326 -8.275 1.00 93.94 130 LEU A O 1
ATOM 990 N N . HIS A 1 131 ? 12.627 7.933 -7.166 1.00 92.81 131 HIS A N 1
ATOM 991 C CA . HIS A 1 131 ? 12.500 9.261 -6.572 1.00 92.81 131 HIS A CA 1
ATOM 992 C C . HIS A 1 131 ? 11.791 9.200 -5.212 1.00 92.81 131 HIS A C 1
ATOM 994 O O . HIS A 1 131 ? 12.398 9.433 -4.171 1.00 92.81 131 HIS A O 1
ATOM 1000 N N . GLY A 1 132 ? 10.527 8.786 -5.198 1.00 92.38 132 GLY A N 1
ATOM 1001 C CA . GLY A 1 132 ? 9.752 8.563 -3.982 1.00 92.38 132 GLY A CA 1
ATOM 1002 C C . GLY A 1 132 ? 8.618 7.574 -4.216 1.00 92.38 132 GLY A C 1
ATOM 1003 O O . GLY A 1 132 ? 8.544 6.923 -5.261 1.00 92.38 132 GLY A O 1
ATOM 1004 N N . GLN A 1 133 ? 7.746 7.426 -3.220 1.00 93.81 133 GLN A N 1
ATOM 1005 C CA . GLN A 1 133 ? 6.672 6.433 -3.226 1.00 93.81 133 GLN A CA 1
ATOM 1006 C C . GLN A 1 133 ? 5.350 7.083 -2.823 1.00 93.81 133 GLN A C 1
ATOM 1008 O O . GLN A 1 133 ? 5.101 7.337 -1.647 1.00 93.81 133 GLN A O 1
ATOM 1013 N N . TRP A 1 134 ? 4.484 7.347 -3.802 1.00 94.31 134 TRP A N 1
ATOM 1014 C CA . TRP A 1 134 ? 3.301 8.194 -3.578 1.00 94.31 134 TRP A CA 1
ATOM 1015 C C . TRP A 1 134 ? 1.971 7.569 -3.976 1.00 94.31 134 TRP A C 1
ATOM 1017 O O . TRP A 1 134 ? 0.919 8.170 -3.742 1.00 94.31 134 TRP A O 1
ATOM 1027 N N . SER A 1 135 ? 1.988 6.377 -4.573 1.00 95.44 135 SER A N 1
ATOM 1028 C CA . SER A 1 135 ? 0.742 5.691 -4.880 1.00 95.44 135 SER A CA 1
ATOM 1029 C C . SER A 1 135 ? 0.139 5.060 -3.634 1.00 95.44 135 SER A C 1
ATOM 1031 O O . SER A 1 135 ? 0.823 4.400 -2.848 1.00 95.44 135 SER A O 1
ATOM 1033 N N . SER A 1 136 ? -1.181 5.173 -3.519 1.00 97.38 136 SER A N 1
ATOM 1034 C CA . SER A 1 136 ? -1.935 4.385 -2.547 1.00 97.38 136 SER A CA 1
ATOM 1035 C C . SER A 1 136 ? -1.982 2.917 -2.992 1.00 97.38 136 SER A C 1
ATOM 1037 O O . SER A 1 136 ? -1.956 2.647 -4.202 1.00 97.38 136 SER A O 1
ATOM 1039 N N . PRO A 1 137 ? -2.034 1.964 -2.048 1.00 97.88 137 PRO A N 1
ATOM 1040 C CA . PRO A 1 137 ? -2.290 0.572 -2.378 1.00 97.88 137 PRO A CA 1
ATOM 1041 C C . PRO A 1 137 ? -3.751 0.368 -2.795 1.00 97.88 137 PRO A C 1
ATOM 1043 O O . PRO A 1 137 ? -4.616 1.198 -2.522 1.00 97.88 137 PRO A O 1
ATOM 1046 N N . ALA A 1 138 ? -4.031 -0.774 -3.411 1.00 98.31 138 ALA A N 1
ATOM 1047 C CA . ALA A 1 138 ? -5.385 -1.283 -3.605 1.00 98.31 138 ALA A CA 1
ATOM 1048 C C . ALA A 1 138 ? -5.495 -2.673 -2.976 1.00 98.31 138 ALA A C 1
ATOM 1050 O O . ALA A 1 138 ? -4.504 -3.395 -2.897 1.00 98.31 138 ALA A O 1
ATOM 1051 N N . VAL A 1 139 ? -6.687 -3.073 -2.536 1.00 98.06 139 VAL A N 1
ATOM 1052 C CA . VAL A 1 139 ? -6.906 -4.424 -2.005 1.00 98.06 139 VAL A CA 1
ATOM 1053 C C . VAL A 1 139 ? -8.181 -5.004 -2.596 1.00 98.06 139 VAL A C 1
ATOM 1055 O O . VAL A 1 139 ? -9.206 -4.326 -2.648 1.00 98.06 139 VAL A O 1
ATOM 1058 N N . ALA A 1 140 ? -8.121 -6.254 -3.050 1.00 97.62 140 ALA A N 1
ATOM 1059 C CA . ALA A 1 140 ? -9.273 -6.967 -3.590 1.00 97.62 140 ALA A CA 1
ATOM 1060 C C . ALA A 1 140 ? -9.118 -8.484 -3.452 1.00 97.62 140 ALA A C 1
ATOM 1062 O O . ALA A 1 140 ? -8.005 -9.004 -3.363 1.00 97.62 140 ALA A O 1
ATOM 1063 N N . GLU A 1 141 ? -10.239 -9.204 -3.482 1.00 97.81 141 GLU A N 1
ATOM 1064 C CA . GLU A 1 141 ? -10.228 -10.652 -3.679 1.00 97.81 141 GLU A CA 1
ATOM 1065 C C . GLU A 1 141 ? -10.096 -10.966 -5.174 1.00 97.81 141 GLU A C 1
ATOM 1067 O O . GLU A 1 141 ? -10.943 -10.591 -5.983 1.00 97.81 141 GLU A O 1
ATOM 1072 N N . LEU A 1 142 ? -9.005 -11.635 -5.543 1.00 97.81 142 LEU A N 1
ATOM 1073 C CA . LEU A 1 142 ? -8.596 -11.895 -6.921 1.00 97.81 142 LEU A CA 1
ATOM 1074 C C . LEU A 1 142 ? -8.236 -13.375 -7.056 1.00 97.81 142 LEU A C 1
ATOM 1076 O O . LEU A 1 142 ? -7.286 -13.854 -6.428 1.00 97.81 142 LEU A O 1
ATOM 1080 N N . GLY A 1 143 ? -9.039 -14.115 -7.827 1.00 95.44 143 GLY A N 1
ATOM 1081 C CA . GLY A 1 143 ? -8.901 -15.570 -7.956 1.00 95.44 143 GLY A CA 1
ATOM 1082 C C . GLY A 1 143 ? -9.144 -16.325 -6.647 1.00 95.44 143 GLY A C 1
ATOM 1083 O O . GLY A 1 143 ? -8.497 -17.339 -6.399 1.00 95.44 143 GLY A O 1
ATOM 1084 N N . GLY A 1 144 ? -10.018 -15.800 -5.779 1.00 96.75 144 GLY A N 1
ATOM 1085 C CA . GLY A 1 144 ? -10.279 -16.354 -4.444 1.00 96.75 144 GLY A CA 1
ATOM 1086 C C . GLY A 1 144 ? -9.158 -16.108 -3.429 1.00 96.75 144 GLY A C 1
ATOM 1087 O O . GLY A 1 144 ? -9.159 -16.710 -2.357 1.00 96.75 144 GLY A O 1
ATOM 1088 N N . VAL A 1 145 ? -8.186 -15.250 -3.753 1.00 98.06 145 VAL A N 1
ATOM 1089 C CA . VAL A 1 145 ? -7.108 -14.850 -2.843 1.00 98.06 145 VAL A CA 1
ATOM 1090 C C . VAL A 1 145 ? -7.246 -13.357 -2.548 1.00 98.06 145 VAL A C 1
ATOM 1092 O O . VAL A 1 145 ? -7.288 -12.574 -3.494 1.00 98.06 145 VAL A O 1
ATOM 1095 N N . PRO A 1 146 ? -7.300 -12.924 -1.278 1.00 98.00 146 PRO A N 1
ATOM 1096 C CA . PRO A 1 146 ? -7.242 -11.507 -0.946 1.00 98.00 146 PRO A CA 1
ATOM 1097 C C . PRO A 1 146 ? -5.817 -10.995 -1.206 1.00 98.00 146 PRO A C 1
ATOM 1099 O O . PRO A 1 146 ? -4.847 -11.546 -0.681 1.00 98.00 146 PRO A O 1
ATOM 1102 N N . GLN A 1 147 ? -5.681 -9.966 -2.040 1.00 98.75 147 GLN A N 1
ATOM 1103 C CA . GLN A 1 147 ? -4.396 -9.432 -2.496 1.00 98.75 147 GLN A CA 1
ATOM 1104 C C . GLN A 1 147 ? -4.284 -7.938 -2.190 1.00 98.75 147 GLN A C 1
ATOM 1106 O O . GLN A 1 147 ? -5.179 -7.175 -2.548 1.00 98.75 147 GLN A O 1
ATOM 1111 N N . ALA A 1 148 ? -3.177 -7.529 -1.569 1.00 98.62 148 ALA A N 1
ATOM 1112 C CA . ALA A 1 148 ? -2.779 -6.143 -1.367 1.00 98.62 148 ALA A CA 1
ATOM 1113 C C . ALA A 1 148 ? -1.780 -5.745 -2.460 1.00 98.62 148 ALA A C 1
ATOM 1115 O O . ALA A 1 148 ? -0.651 -6.235 -2.505 1.00 98.62 148 ALA A O 1
ATOM 1116 N N . ILE A 1 149 ? -2.226 -4.870 -3.354 1.00 98.69 149 ILE A N 1
ATOM 1117 C CA . ILE A 1 149 ? -1.507 -4.403 -4.534 1.00 98.69 149 ILE A CA 1
ATOM 1118 C C . ILE A 1 149 ? -0.788 -3.110 -4.169 1.00 98.69 149 ILE A C 1
ATOM 1120 O O . ILE A 1 149 ? -1.417 -2.089 -3.887 1.00 98.69 149 ILE A O 1
ATOM 1124 N N . PHE A 1 150 ? 0.534 -3.159 -4.203 1.00 98.56 150 PHE A N 1
ATOM 1125 C CA . PHE A 1 150 ? 1.436 -2.090 -3.826 1.00 98.56 150 PHE A CA 1
ATOM 1126 C C . PHE A 1 150 ? 2.260 -1.613 -5.029 1.00 98.56 150 PHE A C 1
ATOM 1128 O O . PHE A 1 150 ? 3.058 -2.382 -5.572 1.00 98.56 150 PHE A O 1
ATOM 1135 N N . PRO A 1 151 ? 2.108 -0.348 -5.449 1.00 97.69 151 PRO A N 1
ATOM 1136 C CA . PRO A 1 151 ? 3.004 0.244 -6.436 1.00 97.69 151 PRO A CA 1
ATOM 1137 C C . PRO A 1 151 ? 4.291 0.751 -5.786 1.00 97.69 151 PRO A C 1
ATOM 1139 O O . PRO A 1 151 ? 4.282 1.702 -5.002 1.00 97.69 151 PRO A O 1
ATOM 1142 N N . GLY A 1 152 ? 5.400 0.100 -6.120 1.00 97.00 152 GLY A N 1
ATOM 1143 C CA . GLY A 1 152 ? 6.730 0.453 -5.650 1.00 97.00 152 GLY A CA 1
ATOM 1144 C C . GLY A 1 152 ? 7.283 1.707 -6.325 1.00 97.00 152 GLY A C 1
ATOM 1145 O O . GLY A 1 152 ? 6.918 2.067 -7.447 1.00 97.00 152 GLY A O 1
ATOM 1146 N N . GLY A 1 153 ? 8.222 2.362 -5.639 1.00 95.38 153 GLY A N 1
ATOM 1147 C CA . GLY A 1 153 ? 8.923 3.553 -6.141 1.00 95.38 153 GLY A CA 1
ATOM 1148 C C . GLY A 1 153 ? 9.914 3.286 -7.262 1.00 95.38 153 GLY A C 1
ATOM 1149 O O . GLY A 1 153 ? 10.575 4.210 -7.708 1.00 95.38 153 GLY A O 1
ATOM 1150 N N . ASP A 1 154 ? 10.060 2.036 -7.682 1.00 95.75 154 ASP A N 1
ATOM 1151 C CA . ASP A 1 154 ? 10.918 1.563 -8.767 1.00 95.75 154 ASP A CA 1
ATOM 1152 C C . ASP A 1 154 ? 10.169 1.428 -10.103 1.00 95.75 154 ASP A C 1
ATOM 1154 O O . ASP A 1 154 ? 10.760 1.020 -11.109 1.00 95.75 154 ASP A O 1
ATOM 1158 N N . GLY A 1 155 ? 8.864 1.719 -10.119 1.00 95.62 155 GLY A N 1
ATOM 1159 C CA . GLY A 1 155 ? 7.997 1.494 -11.274 1.00 95.62 155 GLY A CA 1
ATOM 1160 C C . GLY A 1 155 ? 7.509 0.047 -11.408 1.00 95.62 155 GLY A C 1
ATOM 1161 O O . GLY A 1 155 ? 7.065 -0.346 -12.489 1.00 95.62 155 GLY A O 1
ATOM 1162 N N . TRP A 1 156 ? 7.602 -0.750 -10.339 1.00 97.44 156 TRP A N 1
ATOM 1163 C CA . TRP A 1 156 ? 7.032 -2.095 -10.267 1.00 97.44 156 TRP A CA 1
ATOM 1164 C C . TRP A 1 156 ? 5.748 -2.113 -9.443 1.00 97.44 156 TRP A C 1
ATOM 1166 O O . TRP A 1 156 ? 5.560 -1.346 -8.503 1.00 97.44 156 TRP A O 1
ATOM 1176 N N . ILE A 1 157 ? 4.870 -3.050 -9.772 1.00 98.38 157 ILE A N 1
ATOM 1177 C CA . ILE A 1 157 ? 3.736 -3.440 -8.944 1.00 98.38 157 ILE A CA 1
ATOM 1178 C C . ILE A 1 157 ? 4.098 -4.716 -8.205 1.00 98.38 157 ILE A C 1
ATOM 1180 O O . ILE A 1 157 ? 4.582 -5.671 -8.811 1.00 98.38 157 ILE A O 1
ATOM 1184 N N . TYR A 1 158 ? 3.798 -4.747 -6.918 1.00 98.75 158 TYR A N 1
ATOM 1185 C CA . TYR A 1 158 ? 3.944 -5.895 -6.041 1.00 98.75 158 TYR A CA 1
ATOM 1186 C C . TYR A 1 158 ? 2.563 -6.290 -5.532 1.00 98.75 158 TYR A C 1
ATOM 1188 O O . TYR A 1 158 ? 1.785 -5.436 -5.121 1.00 98.75 158 TYR A O 1
ATOM 1196 N N . SER A 1 159 ? 2.240 -7.575 -5.552 1.00 98.75 159 SER A N 1
ATOM 1197 C CA . SER A 1 159 ? 1.021 -8.087 -4.937 1.00 98.75 159 SER A CA 1
ATOM 1198 C C . SER A 1 159 ? 1.379 -9.014 -3.800 1.00 98.75 159 SER A C 1
ATOM 1200 O O . SER A 1 159 ? 2.017 -10.048 -4.008 1.00 98.75 159 SER A O 1
ATOM 1202 N N . PHE A 1 160 ? 0.951 -8.644 -2.603 1.00 98.81 160 PHE A N 1
ATOM 1203 C CA . PHE A 1 160 ? 1.090 -9.449 -1.404 1.00 98.81 160 PHE A CA 1
ATOM 1204 C C . PHE A 1 160 ? -0.240 -10.092 -1.060 1.00 98.81 160 PHE A C 1
ATOM 1206 O O . PHE A 1 160 ? -1.306 -9.559 -1.367 1.00 98.81 160 PHE A O 1
ATOM 1213 N N . LYS A 1 161 ? -0.207 -11.221 -0.367 1.00 98.62 161 LYS A N 1
ATOM 1214 C CA . LYS A 1 161 ? -1.413 -11.737 0.268 1.00 98.62 161 LYS A CA 1
ATOM 1215 C C . LYS A 1 161 ? -1.883 -10.742 1.333 1.00 98.62 161 LYS A C 1
ATOM 1217 O O . LYS A 1 161 ? -1.102 -10.313 2.177 1.00 98.62 161 LYS A O 1
ATOM 1222 N N . ALA A 1 162 ? -3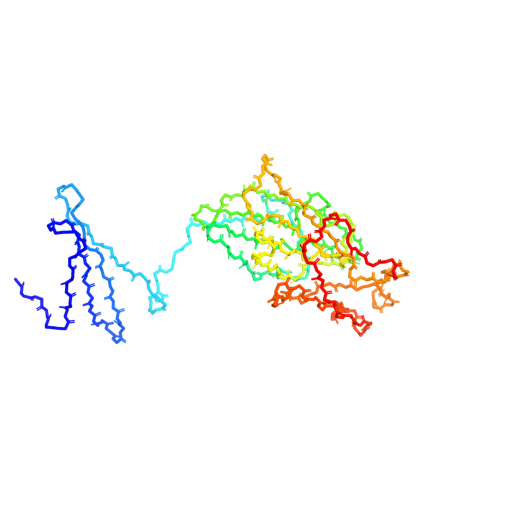.153 -10.354 1.279 1.00 98.44 162 ALA A N 1
ATOM 1223 C CA . ALA A 1 162 ? -3.738 -9.384 2.200 1.00 98.44 162 ALA A CA 1
ATOM 1224 C C . ALA A 1 162 ? -4.150 -10.062 3.517 1.00 98.44 162 ALA A C 1
ATOM 1226 O O . ALA A 1 162 ? -5.333 -10.213 3.820 1.00 98.44 162 ALA A O 1
ATOM 1227 N N . ASP A 1 163 ? -3.156 -10.501 4.287 1.00 98.12 163 ASP A N 1
ATOM 1228 C CA . ASP A 1 163 ? -3.319 -11.091 5.613 1.00 98.12 163 ASP A CA 1
ATOM 1229 C C . ASP A 1 163 ? -2.281 -10.543 6.610 1.00 98.12 163 ASP A C 1
ATOM 1231 O O . ASP A 1 163 ? -1.579 -9.566 6.342 1.00 98.12 163 ASP A O 1
ATOM 1235 N N . LYS A 1 164 ? -2.213 -11.148 7.800 1.00 98.50 164 LYS A N 1
ATOM 1236 C CA . LYS A 1 164 ? -1.269 -10.765 8.862 1.00 98.50 164 LYS A CA 1
ATOM 1237 C C . LYS A 1 164 ? 0.154 -11.277 8.618 1.00 98.50 164 LYS A C 1
ATOM 1239 O O . LYS A 1 164 ? 1.001 -11.125 9.494 1.00 98.50 164 LYS A O 1
ATOM 1244 N N . GLY A 1 165 ? 0.428 -11.877 7.459 1.00 98.06 165 GLY A N 1
ATOM 1245 C CA . GLY A 1 165 ? 1.716 -12.473 7.149 1.00 98.06 165 GLY A CA 1
ATOM 1246 C C . GLY A 1 165 ? 2.096 -13.584 8.127 1.00 98.06 165 GLY A C 1
ATOM 1247 O O . GLY A 1 165 ? 1.258 -14.171 8.822 1.00 98.06 165 GLY A O 1
ATOM 1248 N N . LYS A 1 166 ? 3.391 -13.881 8.179 1.00 98.25 166 LYS A N 1
ATOM 1249 C CA . LYS A 1 166 ? 3.975 -14.841 9.113 1.00 98.25 166 LYS A CA 1
ATOM 1250 C C . LYS A 1 166 ? 5.341 -14.342 9.567 1.00 98.25 166 LYS A C 1
ATOM 1252 O O . LYS A 1 166 ? 6.147 -13.934 8.740 1.00 98.25 166 LYS A O 1
ATOM 1257 N N . ASP A 1 167 ? 5.597 -14.390 10.874 1.00 97.06 167 ASP A N 1
ATOM 1258 C CA . ASP A 1 167 ? 6.885 -14.015 11.476 1.00 97.06 167 ASP A CA 1
ATOM 1259 C C . ASP A 1 167 ? 7.360 -12.601 11.068 1.00 97.06 167 ASP A C 1
ATOM 1261 O O . ASP A 1 167 ? 8.539 -12.370 10.804 1.00 97.06 167 ASP A O 1
ATOM 1265 N N . GLY A 1 168 ? 6.423 -11.647 10.985 1.00 97.88 168 GLY A N 1
ATOM 1266 C CA . GLY A 1 168 ? 6.709 -10.262 10.602 1.00 97.88 168 GLY A CA 1
ATOM 1267 C C . GLY A 1 168 ? 6.905 -10.031 9.101 1.00 97.88 168 GLY A C 1
ATOM 1268 O O . GLY A 1 168 ? 7.311 -8.937 8.718 1.00 97.88 168 GLY A O 1
ATOM 1269 N N . GLN A 1 169 ? 6.643 -11.035 8.257 1.00 98.25 169 GLN A N 1
ATOM 1270 C CA . GLN A 1 169 ? 6.882 -10.985 6.812 1.00 98.25 169 GLN A CA 1
ATOM 1271 C C . GLN A 1 169 ? 5.594 -11.224 6.009 1.00 98.25 169 GLN A C 1
ATOM 1273 O O . GLN A 1 169 ? 4.822 -12.128 6.355 1.00 98.25 169 GLN A O 1
ATOM 1278 N N . PRO A 1 170 ? 5.359 -10.473 4.917 1.00 98.50 170 PRO A N 1
ATOM 1279 C CA . PRO A 1 170 ? 4.271 -10.761 3.993 1.00 98.50 170 PRO A CA 1
ATOM 1280 C C . PRO A 1 170 ? 4.609 -11.906 3.031 1.00 98.50 170 PRO A C 1
ATOM 1282 O O . PRO A 1 170 ? 5.768 -12.237 2.781 1.00 98.50 170 PRO A O 1
ATOM 1285 N N . GLU A 1 171 ? 3.573 -12.476 2.417 1.00 98.56 171 GLU A N 1
ATOM 1286 C CA . GLU A 1 171 ? 3.710 -13.406 1.295 1.00 98.56 171 GLU A CA 1
ATOM 1287 C C . GLU A 1 171 ? 3.587 -12.639 -0.031 1.00 98.56 171 GLU A C 1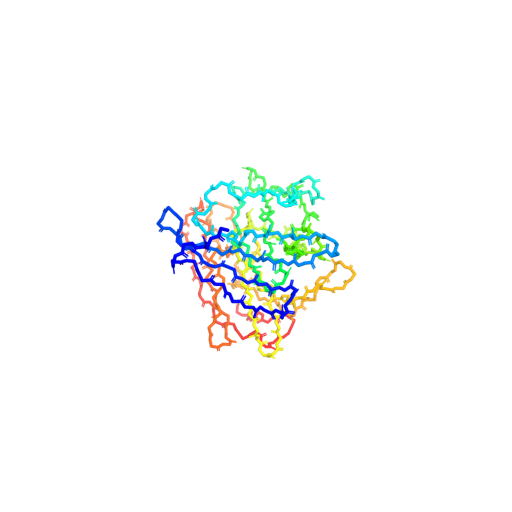
ATOM 1289 O O . GLU A 1 171 ? 2.496 -12.191 -0.386 1.00 98.56 171 GLU A O 1
ATOM 1294 N N . LEU A 1 172 ? 4.688 -12.491 -0.777 1.00 98.75 172 LEU A N 1
ATOM 1295 C CA . LEU A 1 172 ? 4.659 -11.949 -2.141 1.00 98.75 172 LEU A CA 1
ATOM 1296 C C . LEU A 1 172 ? 4.063 -12.987 -3.103 1.00 98.75 172 LEU A C 1
ATOM 1298 O O . LEU A 1 172 ? 4.610 -14.075 -3.278 1.00 98.75 172 LEU A O 1
ATOM 1302 N N . LEU A 1 173 ? 2.967 -12.630 -3.769 1.00 98.81 173 LEU A N 1
ATOM 1303 C CA . LEU A 1 173 ? 2.260 -13.483 -4.722 1.00 98.81 173 LEU A CA 1
ATOM 1304 C C . LEU A 1 173 ? 2.798 -13.302 -6.140 1.00 98.81 173 LEU A C 1
ATOM 1306 O O . LEU A 1 173 ? 3.133 -14.281 -6.811 1.00 98.81 173 LEU A O 1
ATOM 1310 N N . TRP A 1 174 ? 2.880 -12.058 -6.604 1.00 98.69 174 TRP A N 1
ATOM 1311 C CA . TRP A 1 174 ? 3.429 -11.717 -7.913 1.00 98.69 174 TRP A CA 1
ATOM 1312 C C . TRP A 1 174 ? 3.990 -10.300 -7.938 1.00 98.69 174 TRP A C 1
ATOM 1314 O O . TRP A 1 174 ? 3.683 -9.476 -7.078 1.00 98.69 174 TRP A O 1
ATOM 1324 N N . LYS A 1 175 ? 4.814 -10.021 -8.947 1.00 98.56 175 LYS A N 1
ATOM 1325 C CA . LYS A 1 175 ? 5.314 -8.682 -9.250 1.00 98.56 175 LYS A CA 1
ATOM 1326 C C . LYS A 1 175 ? 5.342 -8.420 -10.752 1.00 98.56 175 LYS A C 1
ATOM 1328 O O . LYS A 1 175 ? 5.486 -9.356 -11.538 1.00 98.56 175 LYS A O 1
ATOM 1333 N N . PHE A 1 176 ? 5.205 -7.161 -11.140 1.00 98.06 176 PHE A N 1
ATOM 1334 C CA . PHE A 1 176 ? 5.100 -6.735 -12.531 1.00 98.06 176 PHE A CA 1
ATOM 1335 C C . PHE A 1 176 ? 5.858 -5.423 -12.736 1.00 98.06 176 PHE A C 1
ATOM 1337 O O . PHE A 1 176 ? 5.509 -4.410 -12.136 1.00 98.06 176 PHE A O 1
ATOM 1344 N N . ASP A 1 177 ? 6.879 -5.429 -13.585 1.00 96.62 177 ASP A N 1
ATOM 1345 C CA . ASP A 1 177 ? 7.553 -4.211 -14.031 1.00 96.62 177 ASP A CA 1
ATOM 1346 C C . ASP A 1 177 ? 6.642 -3.472 -15.003 1.00 96.62 177 ASP A C 1
ATOM 1348 O O . ASP A 1 177 ? 6.336 -3.975 -16.086 1.00 96.62 177 ASP A O 1
ATOM 1352 N N . ALA A 1 178 ? 6.197 -2.282 -14.616 1.00 95.56 178 ALA A N 1
ATOM 1353 C CA . ALA A 1 178 ? 5.262 -1.509 -15.418 1.00 95.56 178 ALA A CA 1
ATOM 1354 C C . ALA A 1 178 ? 5.962 -0.670 -16.502 1.00 95.56 178 ALA A C 1
ATOM 1356 O O . ALA A 1 178 ? 5.319 0.110 -17.206 1.00 95.56 178 ALA A O 1
ATOM 1357 N N . ASN A 1 179 ? 7.275 -0.848 -16.651 1.00 94.12 179 ASN A N 1
ATOM 1358 C CA . ASN A 1 179 ? 8.109 -0.170 -17.626 1.00 94.12 179 ASN A CA 1
ATOM 1359 C C . ASN A 1 179 ? 8.719 -1.176 -18.621 1.00 94.12 179 ASN A C 1
ATOM 1361 O O . ASN A 1 179 ? 9.122 -2.264 -18.195 1.00 94.12 179 ASN A O 1
ATOM 1365 N N . PRO A 1 180 ? 8.865 -0.810 -19.911 1.00 91.88 180 PRO A N 1
ATOM 1366 C CA . PRO A 1 180 ? 9.661 -1.588 -20.863 1.00 91.88 180 PRO A CA 1
ATOM 1367 C C . PRO A 1 180 ? 11.099 -1.802 -20.371 1.00 91.88 180 PRO A C 1
ATOM 1369 O O . PRO A 1 180 ? 11.670 -0.950 -19.673 1.00 91.88 180 PRO A O 1
ATOM 1372 N N . LYS A 1 181 ? 11.701 -2.943 -20.713 1.00 90.12 181 LYS A N 1
ATOM 1373 C CA . LYS A 1 181 ? 12.958 -3.409 -20.090 1.00 90.12 181 LYS A CA 1
ATOM 1374 C C . LYS A 1 181 ? 14.183 -2.573 -20.448 1.00 90.12 181 LYS A C 1
ATOM 1376 O O . LYS A 1 181 ? 15.151 -2.536 -19.692 1.00 90.12 181 LYS A O 1
ATOM 1381 N N . GLU A 1 182 ? 14.144 -1.886 -21.577 1.00 91.00 182 GLU A N 1
ATOM 1382 C CA . GLU A 1 182 ? 15.184 -0.990 -22.073 1.00 91.00 182 GLU A CA 1
ATOM 1383 C C . GLU A 1 182 ? 15.095 0.431 -21.505 1.00 91.00 182 GLU A C 1
ATOM 1385 O O . GLU A 1 182 ? 15.997 1.245 -21.744 1.00 91.00 182 GLU A O 1
ATOM 1390 N N . THR A 1 183 ? 14.029 0.745 -20.760 1.00 92.25 183 THR A N 1
ATOM 1391 C CA . THR A 1 183 ? 13.855 2.074 -20.173 1.00 92.25 183 THR A CA 1
ATOM 1392 C C . THR A 1 183 ? 14.933 2.397 -19.149 1.00 92.25 183 THR A C 1
ATOM 1394 O O . THR A 1 183 ? 15.453 1.534 -18.438 1.00 92.25 183 THR A O 1
ATOM 1397 N N . LYS A 1 184 ? 15.280 3.682 -19.057 1.00 92.19 184 LYS A N 1
ATOM 1398 C CA . LYS A 1 184 ? 16.308 4.167 -18.130 1.00 92.19 184 LYS A CA 1
ATOM 1399 C C . LYS A 1 184 ? 15.770 5.290 -17.276 1.00 92.19 184 LYS A C 1
ATOM 1401 O O . LYS A 1 184 ? 15.142 6.215 -17.788 1.00 92.19 184 LYS A O 1
ATOM 1406 N N . TRP A 1 185 ? 16.074 5.225 -15.986 1.00 91.69 185 TRP A N 1
ATOM 1407 C CA . TRP A 1 185 ? 15.905 6.366 -15.103 1.00 91.69 185 TRP A CA 1
ATOM 1408 C C . TRP A 1 185 ? 17.045 7.354 -15.340 1.00 91.69 185 TRP A C 1
ATOM 1410 O O . TRP A 1 185 ? 18.218 6.985 -15.277 1.00 91.69 185 TRP A O 1
ATOM 1420 N N . ILE A 1 186 ? 16.696 8.598 -15.657 1.00 89.06 186 ILE A N 1
ATOM 1421 C CA . ILE A 1 186 ? 17.643 9.706 -15.776 1.00 89.06 186 ILE A CA 1
ATOM 1422 C C . ILE A 1 186 ? 16.985 10.906 -15.107 1.00 89.06 186 ILE A C 1
ATOM 1424 O O . ILE A 1 186 ? 15.911 11.339 -15.530 1.00 89.06 186 ILE A O 1
ATOM 1428 N N . LEU A 1 187 ? 17.646 11.423 -14.072 1.00 85.00 187 LEU A N 1
ATOM 1429 C CA . LEU A 1 187 ? 17.160 12.537 -13.264 1.00 85.00 187 LEU A CA 1
ATOM 1430 C C . LEU A 1 187 ? 16.801 13.760 -14.126 1.00 85.00 187 LEU A C 1
ATOM 1432 O O . LEU A 1 187 ? 17.464 14.050 -15.130 1.00 85.00 187 LEU A O 1
ATOM 1436 N N . GLY A 1 188 ? 15.765 14.494 -13.712 1.00 82.00 188 GLY A N 1
ATOM 1437 C CA . GLY A 1 188 ? 15.318 15.706 -14.399 1.00 82.00 188 GLY A CA 1
ATOM 1438 C C . GLY A 1 188 ? 14.529 15.434 -15.682 1.00 82.00 188 GLY A C 1
ATOM 1439 O O . GLY A 1 188 ? 14.659 16.194 -16.640 1.00 82.00 188 GLY A O 1
ATOM 1440 N N . GLY A 1 189 ? 13.775 14.330 -15.729 1.00 80.88 189 GLY A N 1
ATOM 1441 C CA . GLY A 1 189 ? 12.799 14.062 -16.795 1.00 80.88 189 GLY A CA 1
ATOM 1442 C C . GLY A 1 189 ? 13.369 13.598 -18.130 1.00 80.88 189 GLY A C 1
ATOM 1443 O O . GLY A 1 189 ? 12.643 13.475 -19.107 1.00 80.88 189 GLY A O 1
ATOM 1444 N N . ARG A 1 190 ? 14.676 13.337 -18.207 1.00 83.31 190 ARG A N 1
ATOM 1445 C CA . ARG A 1 190 ? 15.343 12.928 -19.459 1.00 83.31 190 ARG A CA 1
ATOM 1446 C C . ARG A 1 190 ? 15.318 11.417 -19.690 1.00 83.31 190 ARG A C 1
ATOM 1448 O O . ARG A 1 190 ? 15.829 10.946 -20.704 1.00 83.31 190 ARG A O 1
ATOM 1455 N N . GLY A 1 191 ? 14.824 10.665 -18.710 1.00 88.44 191 GLY A N 1
ATOM 1456 C CA . GLY A 1 191 ? 14.713 9.214 -18.749 1.00 88.44 191 GLY A CA 1
ATOM 1457 C C . GLY A 1 191 ? 13.394 8.756 -19.356 1.00 88.44 191 GLY A C 1
ATOM 1458 O O . GLY A 1 191 ? 12.461 9.535 -19.513 1.00 88.44 191 GLY A O 1
ATOM 1459 N N . THR A 1 192 ? 13.323 7.467 -19.660 1.00 90.94 192 THR A N 1
ATOM 1460 C CA . THR A 1 192 ? 12.120 6.797 -20.181 1.00 90.94 192 THR A CA 1
ATOM 1461 C C . THR A 1 192 ? 11.508 5.823 -19.177 1.00 90.94 192 THR A C 1
ATOM 1463 O O . THR A 1 192 ? 10.444 5.266 -19.430 1.00 90.94 192 THR A O 1
ATOM 1466 N N . ARG A 1 193 ? 12.179 5.589 -18.037 1.00 92.94 193 ARG A N 1
ATOM 1467 C CA . ARG A 1 193 ? 11.624 4.809 -16.926 1.00 92.94 193 ARG A CA 1
ATOM 1468 C C . ARG A 1 193 ? 10.776 5.725 -16.058 1.00 92.94 193 ARG A C 1
ATOM 1470 O O . ARG A 1 193 ? 11.225 6.806 -15.691 1.00 92.94 193 ARG A O 1
ATOM 1477 N N . ASN A 1 194 ? 9.585 5.266 -15.718 1.00 93.25 194 ASN A N 1
ATOM 1478 C CA . ASN A 1 194 ? 8.555 6.051 -15.067 1.00 93.25 194 ASN A CA 1
ATOM 1479 C C . ASN A 1 194 ? 8.134 5.468 -13.721 1.00 93.25 194 ASN A C 1
ATOM 1481 O O . ASN A 1 194 ? 8.337 4.287 -13.417 1.00 93.25 194 ASN A O 1
ATOM 1485 N N . ASN A 1 195 ? 7.505 6.340 -12.940 1.00 93.50 195 ASN A N 1
ATOM 1486 C CA . ASN A 1 195 ? 6.944 6.044 -11.635 1.00 93.50 195 ASN A CA 1
ATOM 1487 C C . ASN A 1 195 ? 5.514 5.504 -11.767 1.00 93.50 195 ASN A C 1
ATOM 1489 O O . ASN A 1 195 ? 4.886 5.541 -12.829 1.00 93.50 195 ASN A O 1
ATOM 1493 N N . ILE A 1 196 ? 4.971 5.048 -10.641 1.00 95.19 196 ILE A N 1
ATOM 1494 C CA . ILE A 1 196 ? 3.548 4.748 -10.500 1.00 95.19 196 ILE A CA 1
ATOM 1495 C C . ILE A 1 196 ? 3.017 5.618 -9.367 1.00 95.19 196 ILE A C 1
ATOM 1497 O O . ILE A 1 196 ? 3.318 5.389 -8.198 1.00 95.19 196 ILE A O 1
ATOM 1501 N N . ILE A 1 197 ? 2.270 6.657 -9.734 1.00 93.38 197 ILE A N 1
ATOM 1502 C CA . ILE A 1 197 ? 1.694 7.633 -8.793 1.00 93.38 197 ILE A CA 1
ATOM 1503 C C . ILE A 1 197 ? 0.197 7.378 -8.613 1.00 93.38 197 ILE A C 1
ATOM 1505 O O . ILE A 1 197 ? -0.350 7.547 -7.524 1.00 93.38 197 ILE A O 1
ATOM 1509 N N . ALA A 1 198 ? -0.475 6.957 -9.686 1.00 94.06 198 ALA A N 1
ATOM 1510 C CA . ALA A 1 198 ? -1.892 6.651 -9.655 1.00 94.06 198 ALA A CA 1
ATOM 1511 C C . ALA A 1 198 ? -2.158 5.358 -8.876 1.00 94.06 198 ALA A C 1
ATOM 1513 O O . ALA A 1 198 ? -1.472 4.352 -9.056 1.00 94.06 198 ALA A O 1
ATOM 1514 N N . THR A 1 199 ? -3.217 5.381 -8.067 1.00 97.00 199 THR A N 1
ATOM 1515 C CA . THR A 1 199 ? -3.691 4.193 -7.348 1.00 97.00 199 THR A CA 1
ATOM 1516 C C . THR A 1 199 ? -4.160 3.130 -8.350 1.00 97.00 199 THR A C 1
ATOM 1518 O O . THR A 1 199 ? -4.930 3.472 -9.254 1.00 97.00 199 THR A O 1
ATOM 1521 N N . PRO A 1 200 ? -3.740 1.856 -8.217 1.00 97.81 200 PRO A N 1
ATOM 1522 C CA . PRO A 1 200 ? -4.236 0.774 -9.054 1.00 97.81 200 PRO A CA 1
ATOM 1523 C C . PRO A 1 200 ? -5.746 0.629 -8.914 1.00 97.81 200 PRO A C 1
ATOM 1525 O O . PRO A 1 200 ? -6.294 0.732 -7.816 1.00 97.81 200 PRO A O 1
ATOM 1528 N N . VAL A 1 201 ? -6.421 0.336 -10.018 1.00 98.19 201 VAL A N 1
ATOM 1529 C CA . VAL A 1 201 ? -7.868 0.113 -10.024 1.00 98.19 201 VAL A CA 1
ATOM 1530 C C . VAL A 1 201 ? -8.136 -1.355 -10.293 1.00 98.19 201 VAL A C 1
ATOM 1532 O O . VAL A 1 201 ? -7.627 -1.919 -11.257 1.00 98.19 201 VAL A O 1
ATOM 1535 N N . VAL A 1 202 ? -8.951 -1.976 -9.445 1.00 98.31 202 VAL A N 1
ATOM 1536 C CA . VAL A 1 202 ? -9.417 -3.346 -9.656 1.00 98.31 202 VAL A CA 1
ATOM 1537 C C . VAL A 1 202 ? -10.798 -3.306 -10.289 1.00 98.31 202 VAL A C 1
ATOM 1539 O O . VAL A 1 202 ? -11.713 -2.681 -9.753 1.00 98.31 202 VAL A O 1
ATOM 1542 N N . TYR A 1 203 ? -10.952 -3.982 -11.422 1.00 98.12 203 TYR A N 1
ATOM 1543 C CA . TYR A 1 203 ? -12.231 -4.096 -12.114 1.00 98.12 203 TYR A CA 1
ATOM 1544 C C . TYR A 1 203 ? -12.304 -5.424 -12.868 1.00 98.12 203 TYR A C 1
ATOM 1546 O O . TYR A 1 203 ? -11.329 -5.832 -13.489 1.00 98.12 203 TYR A O 1
ATOM 1554 N N . ASP A 1 204 ? -13.448 -6.105 -12.776 1.00 97.06 204 ASP A N 1
ATOM 1555 C CA . ASP A 1 204 ? -13.715 -7.387 -13.450 1.00 97.06 204 ASP A CA 1
ATOM 1556 C C . ASP A 1 204 ? -12.608 -8.449 -13.258 1.00 97.06 204 ASP A C 1
ATOM 1558 O O . ASP A 1 204 ? -12.170 -9.123 -14.186 1.00 97.06 204 ASP A O 1
ATOM 1562 N N . GLY A 1 205 ? -12.089 -8.557 -12.029 1.00 97.62 205 GLY A N 1
ATOM 1563 C CA . GLY A 1 205 ? -11.031 -9.514 -11.679 1.00 97.62 205 GLY A CA 1
ATOM 1564 C C . GLY A 1 205 ? -9.638 -9.187 -12.238 1.00 97.62 205 GLY A C 1
ATOM 1565 O O . GLY A 1 205 ? -8.727 -10.002 -12.094 1.00 97.62 205 GLY A O 1
ATOM 1566 N N . LEU A 1 206 ? -9.456 -8.012 -12.843 1.00 98.31 206 LEU A N 1
ATOM 1567 C CA . LEU A 1 206 ? -8.201 -7.533 -13.422 1.00 98.31 206 LEU A CA 1
ATOM 1568 C C . LEU A 1 206 ? -7.682 -6.305 -12.668 1.00 98.31 206 LEU A C 1
ATOM 1570 O O . LEU A 1 206 ? -8.442 -5.580 -12.019 1.00 98.31 206 LEU A O 1
ATOM 1574 N N . VAL A 1 207 ? -6.373 -6.068 -12.764 1.00 98.56 207 VAL A N 1
ATOM 1575 C CA . VAL A 1 207 ? -5.702 -4.919 -12.141 1.00 98.56 207 VAL A CA 1
ATOM 1576 C C . VAL A 1 207 ? -5.252 -3.943 -13.221 1.00 98.56 207 VAL A C 1
ATOM 1578 O O . VAL A 1 207 ? -4.493 -4.306 -14.118 1.00 98.56 207 VAL A O 1
ATOM 1581 N N . TYR A 1 208 ? -5.702 -2.697 -13.120 1.00 98.56 208 TYR A N 1
ATOM 1582 C CA . TYR A 1 208 ? -5.377 -1.618 -14.043 1.00 98.56 208 TYR A CA 1
ATOM 1583 C C . TYR A 1 208 ? -4.407 -0.639 -13.397 1.00 98.56 208 TYR A C 1
ATOM 1585 O O . TYR A 1 208 ? -4.633 -0.178 -12.276 1.00 98.56 208 TYR A O 1
ATOM 1593 N N . VAL A 1 209 ? -3.329 -0.313 -14.108 1.00 98.06 209 VAL A N 1
ATOM 1594 C CA . VAL A 1 209 ? -2.240 0.522 -13.585 1.00 98.06 209 VAL A CA 1
ATOM 1595 C C . VAL A 1 209 ? -1.837 1.553 -14.622 1.00 98.06 209 VAL A C 1
ATOM 1597 O O . VAL A 1 209 ? -1.400 1.193 -15.715 1.00 98.06 209 VAL A O 1
ATOM 1600 N N . ALA A 1 210 ? -1.959 2.828 -14.257 1.00 96.12 210 ALA A N 1
ATOM 1601 C CA . ALA A 1 210 ? -1.427 3.935 -15.035 1.00 96.12 210 ALA A CA 1
ATOM 1602 C C . ALA A 1 210 ? -0.007 4.268 -14.560 1.00 96.12 210 ALA A C 1
ATOM 1604 O O . ALA A 1 210 ? 0.224 4.537 -13.381 1.00 96.12 210 ALA A O 1
ATOM 1605 N N . VAL A 1 211 ? 0.930 4.249 -15.498 1.00 93.75 211 VAL A N 1
ATOM 1606 C CA . VAL A 1 211 ? 2.351 4.543 -15.305 1.00 93.75 211 VAL A CA 1
ATOM 1607 C C . VAL A 1 211 ? 2.632 5.883 -15.957 1.00 93.75 211 VAL A C 1
ATOM 1609 O O . VAL A 1 211 ? 2.171 6.129 -17.074 1.00 93.75 211 VAL A O 1
ATOM 1612 N N . GLY A 1 212 ? 3.387 6.741 -15.283 1.00 90.75 212 GLY A N 1
ATOM 1613 C CA . GLY A 1 212 ? 3.673 8.071 -15.799 1.00 90.75 212 GLY A CA 1
ATOM 1614 C C . GLY A 1 212 ? 4.825 8.753 -15.087 1.00 90.75 212 GLY A C 1
ATOM 1615 O O . GLY A 1 212 ? 5.330 8.281 -14.063 1.00 90.75 212 GLY A O 1
ATOM 1616 N N . GLN A 1 213 ? 5.247 9.867 -15.670 1.00 88.31 213 GLN A N 1
ATOM 1617 C CA . GLN A 1 213 ? 6.350 10.643 -15.142 1.00 88.31 213 GLN A CA 1
ATOM 1618 C C . GLN A 1 213 ? 5.934 11.374 -13.867 1.00 88.31 213 GLN A C 1
ATOM 1620 O O . GLN A 1 213 ? 4.779 11.771 -13.695 1.00 88.31 213 GLN A O 1
ATOM 1625 N N . ASP A 1 214 ? 6.903 11.545 -12.975 1.00 84.81 214 ASP A N 1
ATOM 1626 C CA . ASP A 1 214 ? 6.751 12.469 -11.862 1.00 84.81 214 ASP A CA 1
ATOM 1627 C C . ASP A 1 214 ? 6.477 13.892 -12.385 1.00 84.81 214 ASP A C 1
ATOM 1629 O O . ASP A 1 214 ? 7.278 14.392 -13.179 1.00 84.81 214 ASP A O 1
ATOM 1633 N N . PRO A 1 215 ? 5.398 14.568 -11.944 1.00 83.50 215 PRO A N 1
ATOM 1634 C CA . PRO A 1 215 ? 5.122 15.951 -12.319 1.00 83.50 215 PRO A CA 1
ATOM 1635 C C . PRO A 1 215 ? 6.288 16.931 -12.104 1.00 83.50 215 PRO A C 1
ATOM 1637 O O . PRO A 1 215 ? 6.413 17.875 -12.885 1.00 83.50 215 PRO A O 1
ATOM 1640 N N . GLU A 1 216 ? 7.164 16.724 -11.109 1.00 83.12 216 GLU A N 1
ATOM 1641 C CA . GLU A 1 216 ? 8.367 17.562 -10.916 1.00 83.12 216 GLU A CA 1
ATOM 1642 C C . GLU A 1 216 ? 9.407 17.391 -12.029 1.00 83.12 216 GLU A C 1
ATOM 1644 O O . GLU A 1 216 ? 10.232 18.275 -12.270 1.00 83.12 216 GLU A O 1
ATOM 1649 N N . HIS A 1 217 ? 9.355 16.271 -12.742 1.00 84.75 217 HIS A N 1
ATOM 1650 C CA . HIS A 1 217 ? 10.242 15.943 -13.850 1.00 84.75 217 HIS A CA 1
ATOM 1651 C C . HIS A 1 217 ? 9.617 16.209 -15.228 1.00 84.75 217 HIS A C 1
ATOM 1653 O O . HIS A 1 217 ? 10.257 15.943 -16.243 1.00 84.75 217 HIS A O 1
ATOM 1659 N N . GLY A 1 218 ? 8.419 16.798 -15.283 1.00 83.38 218 GLY A N 1
ATOM 1660 C CA . GLY A 1 218 ? 7.768 17.210 -16.524 1.00 83.38 218 GLY A CA 1
ATOM 1661 C C . GLY A 1 218 ? 7.078 16.069 -17.275 1.00 83.38 218 GLY A C 1
ATOM 1662 O O . GLY A 1 218 ? 6.620 15.092 -16.688 1.00 83.38 218 GLY A O 1
ATOM 1663 N N . GLU A 1 219 ? 6.942 16.231 -18.590 1.00 85.25 219 GLU A N 1
ATOM 1664 C CA . GLU A 1 219 ? 6.264 15.259 -19.452 1.00 85.25 219 GLU A CA 1
ATOM 1665 C C . GLU A 1 219 ? 7.137 14.021 -19.707 1.00 85.25 219 GLU A C 1
ATOM 1667 O O . GLU A 1 219 ? 8.362 14.103 -19.788 1.00 85.25 219 GLU A O 1
ATOM 1672 N N . GLY A 1 220 ? 6.498 12.866 -19.875 1.00 83.56 220 GLY A N 1
ATOM 1673 C CA . GLY A 1 220 ? 7.163 11.614 -20.218 1.00 83.56 220 GLY A CA 1
ATOM 1674 C C . GLY A 1 220 ? 6.171 10.579 -20.732 1.00 83.56 220 GLY A C 1
ATOM 1675 O O . GLY A 1 220 ? 4.955 10.771 -20.650 1.00 83.56 220 GLY A O 1
ATOM 1676 N N . ASP A 1 221 ? 6.695 9.482 -21.271 1.00 86.94 221 ASP A N 1
ATOM 1677 C CA . ASP A 1 221 ? 5.875 8.429 -21.869 1.00 86.94 221 ASP A CA 1
ATOM 1678 C C . ASP A 1 221 ? 4.996 7.743 -20.815 1.00 86.94 221 ASP A C 1
ATOM 1680 O O . ASP A 1 221 ? 5.481 7.261 -19.794 1.00 86.94 221 ASP A O 1
ATOM 1684 N N . GLY A 1 222 ? 3.689 7.681 -21.058 1.00 89.44 222 GLY A N 1
ATOM 1685 C CA . GLY A 1 222 ? 2.740 7.004 -20.177 1.00 89.44 222 GLY A CA 1
ATOM 1686 C C . GLY A 1 222 ? 2.376 5.609 -20.679 1.00 89.44 222 GLY A C 1
ATOM 1687 O O . GLY A 1 222 ? 2.296 5.377 -21.885 1.00 89.44 222 GLY A O 1
ATOM 1688 N N . HIS A 1 223 ? 2.077 4.696 -19.756 1.00 90.75 223 HIS A N 1
ATOM 1689 C CA . HIS A 1 223 ? 1.553 3.365 -20.080 1.00 90.75 223 HIS A CA 1
ATOM 1690 C C . HIS A 1 223 ? 0.295 3.081 -19.263 1.00 90.75 223 HIS A C 1
ATOM 1692 O O . HIS A 1 223 ? 0.187 3.493 -18.109 1.00 90.75 223 HIS A O 1
ATOM 1698 N N . LEU A 1 224 ? -0.647 2.340 -19.844 1.00 95.69 224 LEU A N 1
ATOM 1699 C CA . LEU A 1 224 ? -1.776 1.773 -19.115 1.00 95.69 224 LEU A CA 1
ATOM 1700 C C . LEU A 1 224 ? -1.715 0.256 -19.235 1.00 95.69 224 LEU A C 1
ATOM 1702 O O . LEU A 1 224 ? -1.826 -0.293 -20.331 1.00 95.69 224 LEU A O 1
ATOM 1706 N N . TRP A 1 225 ? -1.559 -0.413 -18.100 1.00 97.06 225 TRP A N 1
ATOM 1707 C CA . TRP A 1 225 ? -1.526 -1.865 -18.025 1.00 97.06 225 TRP A CA 1
ATOM 1708 C C . TRP A 1 225 ? -2.865 -2.427 -17.579 1.00 97.06 225 TRP A C 1
ATOM 1710 O O . TRP A 1 225 ? -3.538 -1.853 -16.727 1.00 97.06 225 TRP A O 1
ATOM 1720 N N . CYS A 1 226 ? -3.207 -3.585 -18.137 1.00 97.44 226 CYS A N 1
ATOM 1721 C CA . CYS A 1 226 ? -4.241 -4.479 -17.643 1.00 97.44 226 CYS A CA 1
ATOM 1722 C C . CYS A 1 226 ? -3.558 -5.806 -17.302 1.00 97.44 226 CYS A C 1
ATOM 1724 O O . CYS A 1 226 ? -3.012 -6.477 -18.181 1.00 97.44 226 CYS A O 1
ATOM 1726 N N . ILE A 1 227 ? -3.511 -6.132 -16.016 1.00 97.81 227 ILE A N 1
ATOM 1727 C CA . ILE A 1 227 ? -2.695 -7.209 -15.458 1.00 97.81 227 ILE A CA 1
ATOM 1728 C C . ILE A 1 227 ? -3.628 -8.308 -14.956 1.00 97.81 227 ILE A C 1
ATOM 1730 O O . ILE A 1 227 ? -4.586 -8.031 -14.234 1.00 97.81 227 ILE A O 1
ATOM 1734 N N . ASP A 1 228 ? -3.321 -9.554 -15.319 1.00 97.31 228 ASP A N 1
ATOM 1735 C CA . ASP A 1 228 ? -3.951 -10.748 -14.752 1.00 97.31 228 ASP A CA 1
ATOM 1736 C C . ASP A 1 228 ? -3.314 -11.079 -13.385 1.00 97.31 228 ASP A C 1
ATOM 1738 O O . ASP A 1 228 ? -2.159 -11.524 -13.343 1.00 97.31 228 ASP A O 1
ATOM 1742 N N . PRO A 1 229 ? -4.042 -10.897 -12.267 1.00 97.31 229 PRO A N 1
ATOM 1743 C CA . PRO A 1 229 ? -3.506 -11.056 -10.915 1.00 97.31 229 PRO A CA 1
ATOM 1744 C C . PRO A 1 229 ? -3.494 -12.513 -10.427 1.00 97.31 229 PRO A C 1
ATOM 1746 O O . PRO A 1 229 ? -3.165 -12.791 -9.268 1.00 97.31 229 PRO A O 1
ATOM 1749 N N . ASN A 1 230 ? -3.891 -13.469 -11.272 1.00 96.75 230 ASN A N 1
ATOM 1750 C CA . ASN A 1 230 ? -3.950 -14.886 -10.904 1.00 96.75 230 ASN A CA 1
ATOM 1751 C C . ASN A 1 230 ? -2.622 -15.612 -11.126 1.00 96.75 230 ASN A C 1
ATOM 1753 O O . ASN A 1 230 ? -2.425 -16.721 -10.626 1.00 96.75 230 ASN A O 1
ATOM 1757 N N . LYS A 1 231 ? -1.686 -14.980 -11.836 1.00 95.94 231 LYS A N 1
ATOM 1758 C CA . LYS A 1 231 ? -0.325 -15.486 -12.016 1.00 95.94 231 LYS A CA 1
ATOM 1759 C C . LYS A 1 231 ? 0.499 -15.341 -10.727 1.00 95.94 231 LYS A C 1
ATOM 1761 O O . LYS A 1 231 ? 0.062 -14.729 -9.751 1.00 95.94 231 LYS A O 1
ATOM 1766 N N . ARG A 1 232 ? 1.681 -15.963 -10.690 1.00 97.56 232 ARG A N 1
ATOM 1767 C CA . ARG A 1 232 ? 2.591 -15.961 -9.533 1.00 97.56 232 ARG A CA 1
ATOM 1768 C C . ARG A 1 232 ? 4.032 -15.705 -9.960 1.00 97.56 232 ARG A C 1
ATOM 1770 O O . ARG A 1 232 ? 4.416 -16.082 -11.064 1.00 97.56 232 ARG A O 1
ATOM 1777 N N . GLY A 1 233 ? 4.820 -15.113 -9.065 1.00 97.81 233 GLY A N 1
ATOM 1778 C CA . GLY A 1 233 ? 6.212 -14.739 -9.328 1.00 97.81 233 GLY A CA 1
ATOM 1779 C C . GLY A 1 233 ? 6.339 -13.461 -10.161 1.00 97.81 233 GLY A C 1
ATOM 1780 O O . GLY A 1 233 ? 5.499 -12.569 -10.078 1.00 97.81 233 GLY A O 1
ATOM 1781 N N . ASP A 1 234 ? 7.409 -13.348 -10.945 1.00 97.19 234 ASP A N 1
ATOM 1782 C CA . ASP A 1 234 ? 7.565 -12.240 -11.890 1.00 97.19 234 ASP A CA 1
ATOM 1783 C C . ASP A 1 234 ? 6.695 -12.485 -13.127 1.00 97.19 234 ASP A C 1
ATOM 1785 O O . ASP A 1 234 ? 6.896 -13.455 -13.860 1.00 97.19 234 ASP A O 1
ATOM 1789 N N . VAL A 1 235 ? 5.705 -11.621 -13.327 1.00 96.88 235 VAL A N 1
ATOM 1790 C CA . VAL A 1 235 ? 4.702 -11.736 -14.394 1.00 96.88 235 VAL A CA 1
ATOM 1791 C C . VAL A 1 235 ? 4.841 -10.617 -15.424 1.00 96.88 235 VAL A C 1
ATOM 1793 O O . VAL A 1 235 ? 3.929 -10.398 -16.225 1.00 96.88 235 VAL A O 1
ATOM 1796 N N . SER A 1 236 ? 5.980 -9.917 -15.401 1.00 95.00 236 SER A N 1
ATOM 1797 C CA . SER A 1 236 ? 6.305 -8.848 -16.341 1.00 95.00 236 SER A CA 1
ATOM 1798 C C . SER A 1 236 ? 6.308 -9.352 -17.789 1.00 95.00 236 SER A C 1
ATOM 1800 O O . SER A 1 236 ? 6.721 -10.488 -18.051 1.00 95.00 236 SER A O 1
ATOM 1802 N N . PRO A 1 237 ? 5.924 -8.510 -18.761 1.00 86.69 237 PRO A N 1
ATOM 1803 C CA . PRO A 1 237 ? 6.190 -8.797 -20.160 1.00 86.69 237 PRO A CA 1
ATOM 1804 C C . PRO A 1 237 ? 7.707 -8.835 -20.410 1.00 86.69 237 PRO A C 1
ATOM 1806 O O . PRO A 1 237 ? 8.493 -8.212 -19.695 1.00 86.69 237 PRO A O 1
ATOM 1809 N N . GLN A 1 238 ? 8.122 -9.582 -21.437 1.00 76.94 238 GLN A N 1
ATOM 1810 C CA . GLN A 1 238 ? 9.509 -9.561 -21.929 1.00 76.94 238 GLN A CA 1
ATOM 1811 C C . GLN A 1 238 ? 9.805 -8.366 -22.847 1.00 76.94 238 GLN A C 1
ATOM 1813 O O . GLN A 1 238 ? 10.935 -8.239 -23.311 1.00 76.94 238 GLN A O 1
ATOM 1818 N N . LEU A 1 239 ? 8.779 -7.563 -23.144 1.00 52.84 239 LEU A N 1
ATOM 1819 C CA . LEU A 1 239 ? 8.875 -6.348 -23.943 1.00 52.84 239 LEU A CA 1
ATOM 1820 C C . LEU A 1 239 ? 9.523 -5.235 -23.121 1.00 52.84 239 LEU A C 1
ATOM 1822 O O . LEU A 1 239 ? 9.122 -5.061 -21.948 1.00 52.84 239 LEU A O 1
#

Radius of gyration: 23.41 Å; chains: 1; bounding box: 63×36×63 Å

Foldseek 3Di:
DDDPPQWDWAAPDPPFWIWIWHQDPNDIWIWIWGDDDPDIDIDTDDDPVNVPPDDDQDDDDLCVPQVADAFPDQAAPFDDDDQKTKGQSFQFADPVQPDRRCLPGFGIFIAGNRHRHTLAGHRPPRRLQLGIAHEYWDWDQAPNFIWIWGFGSNQKIWIWGPDSDPPRHTHTFEMERNAAPPWDRDPLQPTARWGFNYYWDDDPSWIWTKTAHDVSSPHHDIDIDTHNSPHGYYPYDND